Protein AF-A0A831YGG4-F1 (afdb_monomer)

Mean predicted aligned error: 11.67 Å

Nearest PDB structures (foldseek):
  7tav-assembly1_A  TM=7.784E-01  e=3.664E-08  Listeria monocytogenes
  7tav-assembly2_B  TM=7.201E-01  e=1.601E-08  Listeria monocytogenes
  7tav-assembly5_E  TM=7.461E-01  e=2.726E-08  Listeria monocytogenes
  3gzg-assembly3_C  TM=7.149E-01  e=7.908E-08  Xanthomonas citri
  8zj9-assembly1_A  TM=7.262E-01  e=1.128E-07  Acinetobacter baumannii

Structure (mmCIF, N/CA/C/O backbone):
data_AF-A0A831YGG4-F1
#
_entry.id   AF-A0A831YGG4-F1
#
loop_
_atom_site.group_PDB
_atom_site.id
_atom_site.type_symbol
_atom_site.label_atom_id
_atom_site.label_alt_id
_atom_site.label_comp_id
_atom_site.label_asym_id
_atom_site.label_entity_id
_atom_site.label_seq_id
_atom_site.pdbx_PDB_ins_code
_atom_site.Cartn_x
_atom_site.Cartn_y
_atom_site.Cartn_z
_atom_site.occupancy
_atom_site.B_iso_or_equiv
_atom_site.auth_seq_id
_atom_site.auth_comp_id
_atom_site.auth_asym_id
_atom_site.auth_atom_id
_atom_site.pdbx_PDB_model_num
ATOM 1 N N . MET A 1 1 ? 56.723 41.055 -10.353 1.00 40.22 1 MET A N 1
ATOM 2 C CA . MET A 1 1 ? 55.493 41.843 -10.109 1.00 40.22 1 MET A CA 1
ATOM 3 C C . MET A 1 1 ? 54.347 40.888 -9.799 1.00 40.22 1 MET A C 1
ATOM 5 O O . MET A 1 1 ? 53.889 40.189 -10.692 1.00 40.22 1 MET A O 1
ATOM 9 N N . ALA A 1 2 ? 53.943 40.796 -8.531 1.00 39.88 2 ALA A N 1
ATOM 10 C CA . ALA A 1 2 ? 52.843 39.945 -8.080 1.00 39.88 2 ALA A CA 1
ATOM 11 C C . ALA A 1 2 ? 51.514 40.716 -8.165 1.00 39.88 2 ALA A C 1
ATOM 13 O O . ALA A 1 2 ? 51.400 41.805 -7.608 1.00 39.88 2 ALA A O 1
ATOM 14 N N . ARG A 1 3 ? 50.507 40.168 -8.860 1.00 39.62 3 ARG A N 1
ATOM 15 C CA . ARG A 1 3 ? 49.130 40.691 -8.847 1.00 39.62 3 ARG A CA 1
ATOM 16 C C . ARG A 1 3 ? 48.321 39.976 -7.765 1.00 39.62 3 ARG A C 1
ATOM 18 O O . ARG A 1 3 ? 48.052 38.782 -7.876 1.00 39.62 3 ARG A O 1
ATOM 25 N N . ALA A 1 4 ? 47.917 40.725 -6.743 1.00 47.06 4 ALA A N 1
ATOM 26 C CA . ALA A 1 4 ? 46.955 40.297 -5.736 1.00 47.06 4 ALA A CA 1
ATOM 27 C C . ALA A 1 4 ? 45.553 40.140 -6.360 1.00 47.06 4 ALA A C 1
ATOM 29 O O . ALA A 1 4 ? 45.090 41.020 -7.084 1.00 47.06 4 ALA A O 1
ATOM 30 N N . ARG A 1 5 ? 44.871 39.019 -6.085 1.00 47.66 5 ARG A N 1
ATOM 31 C CA . ARG A 1 5 ? 43.456 38.800 -6.443 1.00 47.66 5 ARG A CA 1
ATOM 32 C C . ARG A 1 5 ? 42.551 39.097 -5.234 1.00 47.66 5 ARG A C 1
ATOM 34 O O . ARG A 1 5 ? 42.862 38.633 -4.136 1.00 47.66 5 ARG A O 1
ATOM 41 N N . PRO A 1 6 ? 41.417 39.801 -5.409 1.00 47.69 6 PRO A N 1
ATOM 42 C CA . PRO A 1 6 ? 40.552 40.209 -4.309 1.00 47.69 6 PRO A CA 1
ATOM 43 C C . PRO A 1 6 ? 39.628 39.052 -3.900 1.00 47.69 6 PRO A C 1
ATOM 45 O O . PRO A 1 6 ? 38.684 38.713 -4.606 1.00 47.69 6 PRO A O 1
ATOM 48 N N . ARG A 1 7 ? 39.886 38.430 -2.742 1.00 53.19 7 ARG A N 1
ATOM 49 C CA . ARG A 1 7 ? 39.014 37.393 -2.143 1.00 53.19 7 ARG A CA 1
ATOM 50 C C . ARG A 1 7 ? 38.007 37.939 -1.116 1.00 53.19 7 ARG A C 1
ATOM 52 O O . ARG A 1 7 ? 37.255 37.164 -0.535 1.00 53.19 7 ARG A O 1
ATOM 59 N N . GLY A 1 8 ? 37.976 39.255 -0.894 1.00 49.66 8 GLY A N 1
ATOM 60 C CA . GLY A 1 8 ? 37.142 39.878 0.140 1.00 49.66 8 GLY A CA 1
ATOM 61 C C . GLY A 1 8 ? 35.673 40.046 -0.255 1.00 49.66 8 GLY A C 1
ATOM 62 O O . GLY A 1 8 ? 34.793 39.641 0.494 1.00 49.66 8 GLY A O 1
ATOM 63 N N . LEU A 1 9 ? 35.389 40.595 -1.440 1.00 49.59 9 LEU A N 1
ATOM 64 C CA . LEU A 1 9 ? 34.047 41.100 -1.769 1.00 49.59 9 LEU A CA 1
ATOM 65 C C . LEU A 1 9 ? 32.982 39.997 -1.930 1.00 49.59 9 LEU A C 1
ATOM 67 O O . LEU A 1 9 ? 31.847 40.158 -1.493 1.00 49.59 9 LEU A O 1
ATOM 71 N N . VAL A 1 10 ? 33.354 38.845 -2.497 1.00 55.19 10 VAL A N 1
ATOM 72 C CA . VAL A 1 10 ? 32.415 37.742 -2.790 1.00 55.19 10 VAL A CA 1
ATOM 73 C C . VAL A 1 10 ? 31.900 37.067 -1.511 1.00 55.19 10 VAL A C 1
ATOM 75 O O . VAL A 1 10 ? 30.760 36.612 -1.463 1.00 55.19 10 VAL A O 1
ATOM 78 N N . ARG A 1 11 ? 32.703 37.051 -0.437 1.00 54.16 11 ARG A N 1
ATOM 79 C CA . ARG A 1 11 ? 32.292 36.473 0.853 1.00 54.16 11 ARG A CA 1
ATOM 80 C C . ARG A 1 11 ? 31.263 37.332 1.587 1.00 54.16 11 ARG A C 1
ATOM 82 O O . ARG A 1 11 ? 30.364 36.777 2.209 1.00 54.16 11 ARG A O 1
ATOM 89 N N . TRP A 1 12 ? 31.351 38.656 1.474 1.00 48.91 12 TRP A N 1
ATOM 90 C CA . TRP A 1 12 ? 30.400 39.565 2.121 1.00 48.91 12 TRP A CA 1
ATOM 91 C C . TRP A 1 12 ? 29.031 39.564 1.436 1.00 48.91 12 TRP A C 1
ATOM 93 O O . TRP A 1 12 ? 28.011 39.574 2.120 1.00 48.91 12 TRP A O 1
ATOM 103 N N . VAL A 1 13 ? 28.994 39.445 0.104 1.00 56.41 13 VAL A N 1
ATOM 104 C CA . VAL A 1 13 ? 27.731 39.337 -0.649 1.00 56.41 13 VAL A CA 1
ATOM 105 C C . VAL A 1 13 ? 27.013 38.015 -0.348 1.00 56.41 13 VAL A C 1
ATOM 107 O O . VAL A 1 13 ? 25.801 38.008 -0.143 1.00 56.41 13 VAL A O 1
ATOM 110 N N . ALA A 1 14 ? 27.752 36.905 -0.234 1.00 56.28 14 ALA A N 1
ATOM 111 C CA . ALA A 1 14 ? 27.172 35.612 0.130 1.00 56.28 14 ALA A CA 1
ATOM 112 C C . ALA A 1 14 ? 26.624 35.597 1.570 1.00 56.28 14 ALA A C 1
ATOM 114 O O . ALA A 1 14 ? 25.539 35.072 1.808 1.00 56.28 14 ALA A O 1
ATOM 115 N N . ALA A 1 15 ? 27.326 36.219 2.524 1.00 55.69 15 ALA A N 1
ATOM 116 C CA . ALA A 1 15 ? 26.861 36.315 3.908 1.00 55.69 15 ALA A CA 1
ATOM 117 C C . ALA A 1 15 ? 25.609 37.204 4.049 1.00 55.69 15 ALA A C 1
ATOM 119 O O . ALA A 1 15 ? 24.683 36.850 4.779 1.00 55.69 15 ALA A O 1
ATOM 120 N N . ALA A 1 16 ? 25.539 38.314 3.306 1.00 55.97 16 ALA A N 1
ATOM 121 C CA . ALA A 1 16 ? 24.370 39.193 3.295 1.00 55.97 16 ALA A CA 1
ATOM 122 C C . ALA A 1 16 ? 23.136 38.513 2.674 1.00 55.97 16 ALA A C 1
ATOM 124 O O . ALA A 1 16 ? 22.036 38.628 3.212 1.00 55.97 16 ALA A O 1
ATOM 125 N N . ALA A 1 17 ? 23.314 37.742 1.595 1.00 57.91 17 ALA A N 1
ATOM 126 C CA . ALA A 1 17 ? 22.224 36.993 0.969 1.00 57.91 17 ALA A CA 1
ATOM 127 C C . ALA A 1 17 ? 21.643 35.919 1.906 1.00 57.91 17 ALA A C 1
ATOM 129 O O . ALA A 1 17 ? 20.425 35.774 2.002 1.00 57.91 17 ALA A O 1
ATOM 130 N N . VAL A 1 18 ? 22.496 35.213 2.655 1.00 64.50 18 VAL A N 1
ATOM 131 C CA . VAL A 1 18 ? 22.050 34.203 3.629 1.00 64.50 18 VAL A CA 1
ATOM 132 C C . VAL A 1 18 ? 21.291 34.846 4.794 1.00 64.50 18 VAL A C 1
ATOM 134 O O . VAL A 1 18 ? 20.262 34.316 5.205 1.00 64.50 18 VAL A O 1
ATOM 137 N N . ALA A 1 19 ? 21.727 36.010 5.286 1.00 61.94 19 ALA A N 1
ATOM 138 C CA . ALA A 1 19 ? 21.051 36.710 6.381 1.00 61.94 19 ALA A CA 1
ATOM 139 C C . ALA A 1 19 ? 19.648 37.219 5.996 1.00 61.94 19 ALA A C 1
ATOM 141 O O . ALA A 1 19 ? 18.712 37.098 6.788 1.00 61.94 19 ALA A O 1
ATOM 142 N N . VAL A 1 20 ? 19.473 37.727 4.770 1.00 66.81 20 VAL A N 1
ATOM 143 C CA . VAL A 1 20 ? 18.164 38.195 4.273 1.00 66.81 20 VAL A CA 1
ATOM 144 C C . VAL A 1 20 ? 17.190 37.028 4.089 1.00 66.81 20 VAL A C 1
ATOM 146 O O . VAL A 1 20 ? 16.023 37.135 4.466 1.00 66.81 20 VAL A O 1
ATOM 149 N N . VAL A 1 21 ? 17.669 35.884 3.586 1.00 65.19 21 VAL A N 1
ATOM 150 C CA . VAL A 1 21 ? 16.846 34.671 3.453 1.00 65.19 21 VAL A CA 1
ATOM 151 C C . VAL A 1 21 ? 16.446 34.129 4.828 1.00 65.19 21 VAL A C 1
ATOM 153 O O . VAL A 1 21 ? 15.286 33.769 5.026 1.00 65.19 21 VAL A O 1
ATOM 156 N N . LEU A 1 22 ? 17.355 34.135 5.809 1.00 61.12 22 LEU A N 1
ATOM 157 C CA . LEU A 1 22 ? 17.050 33.672 7.165 1.00 61.12 22 LEU A CA 1
ATOM 158 C C . LEU A 1 22 ? 16.012 34.568 7.867 1.00 61.12 22 LEU A C 1
ATOM 160 O O . LEU A 1 22 ? 15.097 34.059 8.514 1.00 61.12 22 LEU A O 1
ATOM 164 N N . ALA A 1 23 ? 16.111 35.892 7.700 1.00 56.94 23 ALA A N 1
ATOM 165 C CA . ALA A 1 23 ? 15.160 36.848 8.268 1.00 56.94 23 ALA A CA 1
ATOM 166 C C . ALA A 1 23 ? 13.759 36.731 7.635 1.00 56.94 23 ALA A C 1
ATOM 168 O O . ALA A 1 23 ? 12.755 36.781 8.348 1.00 56.94 23 ALA A O 1
ATOM 169 N N . ALA A 1 24 ? 13.681 36.499 6.320 1.00 55.44 24 ALA A N 1
ATOM 170 C CA . ALA A 1 24 ? 12.413 36.282 5.622 1.00 55.44 24 ALA A CA 1
ATOM 171 C C . ALA A 1 24 ? 11.722 34.974 6.054 1.00 55.44 24 ALA A C 1
ATOM 173 O O . ALA A 1 24 ? 10.501 34.940 6.211 1.00 55.44 24 ALA A O 1
ATOM 174 N N . VAL A 1 25 ? 12.494 33.911 6.306 1.00 58.47 25 VAL A N 1
ATOM 175 C CA . VAL A 1 25 ? 11.965 32.631 6.806 1.00 58.47 25 VAL A CA 1
ATOM 176 C C . VAL A 1 25 ? 11.458 32.763 8.246 1.00 58.47 25 VAL A C 1
ATOM 178 O O . VAL A 1 25 ? 10.386 32.251 8.562 1.00 58.47 25 VAL A O 1
ATOM 181 N N . LEU A 1 26 ? 12.162 33.502 9.108 1.00 53.88 26 LEU A N 1
ATOM 182 C CA . LEU A 1 26 ? 11.736 33.722 10.495 1.00 53.88 26 LEU A CA 1
ATOM 183 C C . LEU A 1 26 ? 10.467 34.588 10.599 1.00 53.88 26 LEU A C 1
ATOM 185 O O . LEU A 1 26 ? 9.584 34.270 11.395 1.00 53.88 26 LEU A O 1
ATOM 189 N N . ALA A 1 27 ? 10.312 35.614 9.757 1.00 52.84 27 ALA A N 1
ATOM 190 C CA . ALA A 1 27 ? 9.092 36.429 9.719 1.00 52.84 27 ALA A CA 1
ATOM 191 C C . ALA A 1 27 ? 7.850 35.630 9.264 1.00 52.84 27 ALA A C 1
ATOM 193 O O . ALA A 1 27 ? 6.744 35.877 9.740 1.00 52.84 27 ALA A O 1
ATOM 194 N N . LEU A 1 28 ? 8.033 34.625 8.400 1.00 52.56 28 LEU A N 1
ATOM 195 C CA . LEU A 1 28 ? 6.971 33.720 7.939 1.00 52.56 28 LEU A CA 1
ATOM 196 C C . LEU A 1 28 ? 6.532 32.694 8.996 1.00 52.56 28 LEU A C 1
ATOM 198 O O . LEU A 1 28 ? 5.395 32.230 8.950 1.00 52.56 28 LEU A O 1
ATOM 202 N N . ILE A 1 29 ? 7.417 32.340 9.932 1.00 52.06 29 ILE A N 1
ATOM 203 C CA . ILE A 1 29 ? 7.138 31.351 10.986 1.00 52.06 29 ILE A CA 1
ATOM 204 C C . ILE A 1 29 ? 6.472 32.005 12.204 1.00 52.06 29 ILE A C 1
ATOM 206 O O . ILE A 1 29 ? 5.601 31.395 12.818 1.00 52.06 29 ILE A O 1
ATOM 210 N N . PHE A 1 30 ? 6.839 33.246 12.539 1.00 52.03 30 PHE A N 1
ATOM 211 C CA . PHE A 1 30 ? 6.412 33.889 13.790 1.00 52.03 30 PHE A CA 1
ATOM 212 C C . PHE A 1 30 ? 5.473 35.098 13.613 1.00 52.03 30 PHE A C 1
ATOM 214 O O . PHE A 1 30 ? 5.028 35.667 14.606 1.00 52.03 30 PHE A O 1
ATOM 221 N N . GLY A 1 31 ? 5.161 35.509 12.377 1.00 37.41 31 GLY A N 1
ATOM 222 C CA . GLY A 1 31 ? 4.548 36.814 12.097 1.00 37.41 31 GLY A CA 1
ATOM 223 C C . GLY A 1 31 ? 3.019 36.917 12.065 1.00 37.41 31 GLY A C 1
ATOM 224 O O . GLY A 1 31 ? 2.530 38.036 11.944 1.00 37.41 31 GLY A O 1
ATOM 225 N N . ASN A 1 32 ? 2.242 35.832 12.174 1.00 41.28 32 ASN A N 1
ATOM 226 C CA . ASN A 1 32 ? 0.779 35.929 12.040 1.00 41.28 32 ASN A CA 1
ATOM 227 C C . ASN A 1 32 ? 0.029 35.554 13.330 1.00 41.28 32 ASN A C 1
ATOM 229 O O . ASN A 1 32 ? 0.024 34.380 13.708 1.00 41.28 32 ASN A O 1
ATOM 233 N N . PRO A 1 33 ? -0.659 36.508 13.991 1.00 42.81 33 PRO A N 1
ATOM 234 C CA . PRO A 1 33 ? -1.589 36.193 15.067 1.00 42.81 33 PRO A CA 1
ATOM 235 C C . PRO A 1 33 ? -2.874 35.545 14.510 1.00 42.81 33 PRO A C 1
ATOM 237 O O . PRO A 1 33 ? -3.296 35.864 13.395 1.00 42.81 33 PRO A O 1
ATOM 240 N N . PRO A 1 34 ? -3.534 34.650 15.267 1.00 41.31 34 PRO A N 1
ATOM 241 C CA . PRO A 1 34 ? -4.766 34.013 14.819 1.00 41.31 34 PRO A CA 1
ATOM 242 C C . PRO A 1 34 ? -5.938 35.007 14.805 1.00 41.31 34 PRO A C 1
ATOM 244 O O . PRO A 1 34 ? -6.289 35.609 15.823 1.00 41.31 34 PRO A O 1
ATOM 247 N N . LEU A 1 35 ? -6.576 35.135 13.640 1.00 35.34 35 LEU A N 1
ATOM 248 C CA . LEU A 1 35 ? -7.871 35.789 13.465 1.00 35.34 35 LEU A CA 1
ATOM 249 C C . LEU A 1 35 ? -8.947 35.020 14.251 1.00 35.34 35 LEU A C 1
ATOM 251 O O . LEU A 1 35 ? -9.253 33.865 13.956 1.00 35.34 35 LEU A O 1
ATOM 255 N N . ARG A 1 36 ? -9.517 35.684 15.264 1.00 34.59 36 ARG A N 1
ATOM 256 C CA . ARG A 1 36 ? -10.728 35.269 15.987 1.00 34.59 36 ARG A CA 1
ATOM 257 C C . ARG A 1 36 ? -11.916 35.228 15.022 1.00 34.59 36 ARG A C 1
ATOM 259 O O . ARG A 1 36 ? -12.257 36.256 14.443 1.00 34.59 36 ARG A O 1
ATOM 266 N N . ALA A 1 37 ? -12.587 34.083 14.926 1.00 34.72 37 ALA A N 1
ATOM 267 C CA . ALA A 1 37 ? -13.937 33.987 14.378 1.00 34.72 37 ALA A CA 1
ATOM 268 C C . ALA A 1 37 ? -14.950 33.855 15.525 1.00 34.72 37 ALA A C 1
ATOM 270 O O . ALA A 1 37 ? -14.696 33.191 16.530 1.00 34.72 37 ALA A O 1
ATOM 271 N N . ALA A 1 38 ? -16.052 34.581 15.371 1.00 31.23 38 ALA A N 1
ATOM 272 C CA . ALA A 1 38 ? -16.980 34.990 16.408 1.00 31.23 38 ALA A CA 1
ATOM 273 C C . ALA A 1 38 ? -17.920 33.881 16.906 1.00 31.23 38 ALA A C 1
ATOM 275 O O . ALA A 1 38 ? -18.452 33.077 16.145 1.00 31.23 38 ALA A O 1
ATOM 276 N N . THR A 1 39 ? -18.162 33.926 18.212 1.00 28.47 39 THR A N 1
ATOM 277 C CA . THR A 1 39 ? -19.230 33.251 18.945 1.00 28.47 39 THR A CA 1
ATOM 278 C C . THR A 1 39 ? -20.592 33.781 18.494 1.00 28.47 39 THR A C 1
ATOM 280 O O . THR A 1 39 ? -20.790 34.993 18.443 1.00 28.47 39 THR A O 1
ATOM 283 N N . SER A 1 40 ? -21.558 32.895 18.249 1.00 32.53 40 SER A N 1
ATOM 284 C CA . SER A 1 40 ? -22.978 33.253 18.304 1.00 32.53 40 SER A CA 1
ATOM 285 C C . SER A 1 40 ? -23.675 32.361 19.327 1.00 32.53 40 SER A C 1
ATOM 287 O O . SER A 1 40 ? -23.757 31.143 19.204 1.00 32.53 40 SER A O 1
ATOM 289 N N . THR A 1 41 ? -24.090 33.016 20.402 1.00 28.64 41 THR A N 1
ATOM 290 C CA . THR A 1 41 ? -24.892 32.521 21.514 1.00 28.64 41 THR A CA 1
ATOM 291 C C . THR A 1 41 ? -26.355 32.478 21.084 1.00 28.64 41 THR A C 1
ATOM 293 O O . THR A 1 41 ? -26.845 33.461 20.538 1.00 28.64 41 THR A O 1
ATOM 296 N N . THR A 1 42 ? -27.080 31.397 21.370 1.00 29.42 42 THR A N 1
ATOM 297 C CA . THR A 1 42 ? -28.548 31.431 21.510 1.00 29.42 42 THR A CA 1
ATOM 298 C C . THR A 1 42 ? -29.036 30.248 22.355 1.00 29.42 42 THR A C 1
ATOM 300 O O . THR A 1 42 ? -28.940 29.092 21.959 1.00 29.42 42 THR A O 1
ATOM 303 N N . THR A 1 43 ? -29.590 30.564 23.522 1.00 30.16 43 THR A N 1
ATOM 304 C CA . THR A 1 43 ? -30.504 29.747 24.347 1.00 30.16 43 THR A CA 1
ATOM 305 C C . THR A 1 43 ? -31.359 30.734 25.160 1.00 30.16 43 THR A C 1
ATOM 307 O O . THR A 1 43 ? -30.890 31.859 25.356 1.00 30.16 43 THR A O 1
ATOM 310 N N . PRO A 1 44 ? -32.507 30.365 25.772 1.00 44.16 44 PRO A N 1
ATOM 311 C CA . PRO A 1 44 ? -33.476 29.274 25.553 1.00 44.16 44 PRO A CA 1
ATOM 312 C C . PRO A 1 44 ? -34.937 29.828 25.475 1.00 44.16 44 PRO A C 1
ATOM 314 O O . PRO A 1 44 ? -35.122 31.038 25.345 1.00 44.16 44 PRO A O 1
ATOM 317 N N . PRO A 1 45 ? -35.991 28.988 25.605 1.00 30.83 45 PRO A N 1
ATOM 318 C CA . PRO A 1 45 ? -36.646 28.948 26.926 1.00 30.83 45 PRO A CA 1
ATOM 319 C C . PRO A 1 45 ? -37.090 27.557 27.436 1.00 30.83 45 PRO A C 1
ATOM 321 O O . PRO A 1 45 ? -37.314 26.620 26.674 1.00 30.83 45 PRO A O 1
ATOM 324 N N . ALA A 1 46 ? -37.215 27.482 28.770 1.00 30.92 46 ALA A N 1
ATOM 325 C CA . ALA A 1 46 ? -37.820 26.425 29.598 1.00 30.92 46 ALA A CA 1
ATOM 326 C C . ALA A 1 46 ? -39.320 26.217 29.274 1.00 30.92 46 ALA A C 1
ATOM 328 O O . ALA A 1 46 ? -39.949 27.102 28.701 1.00 30.92 46 ALA A O 1
ATOM 329 N N . THR A 1 47 ? -40.007 25.113 29.600 1.00 28.95 47 THR A N 1
ATOM 330 C CA . THR A 1 47 ? -40.465 24.604 30.925 1.00 28.95 47 THR A CA 1
ATOM 331 C C . THR A 1 47 ? -41.309 23.339 30.585 1.00 28.95 47 THR A C 1
ATOM 333 O O . THR A 1 47 ? -41.904 23.309 29.514 1.00 28.95 47 THR A O 1
ATOM 336 N N . SER A 1 48 ? -41.357 22.212 31.306 1.00 30.66 48 SER A N 1
ATOM 337 C CA . SER A 1 48 ? -42.096 21.976 32.556 1.00 30.66 48 SER A CA 1
ATOM 338 C C . SER A 1 48 ? -42.015 20.497 32.958 1.00 30.66 48 SER A C 1
ATOM 340 O O . SER A 1 48 ? -41.832 19.608 32.129 1.00 30.66 48 SER A O 1
ATOM 342 N N . ALA A 1 49 ? -42.171 20.277 34.259 1.00 29.67 49 ALA A N 1
ATOM 343 C CA . ALA A 1 49 ? -42.045 19.031 34.995 1.00 29.67 49 ALA A CA 1
ATOM 344 C C . ALA A 1 49 ? -43.155 17.989 34.753 1.00 29.67 49 ALA A C 1
ATOM 346 O O . ALA A 1 49 ? -44.280 18.321 34.385 1.00 29.67 49 ALA A O 1
ATOM 347 N N . SER A 1 50 ? -42.869 16.743 35.141 1.00 32.25 50 SER A N 1
ATOM 348 C CA . SER A 1 50 ? -43.806 15.928 35.927 1.00 32.25 50 SER A CA 1
ATOM 349 C C . SER A 1 50 ? -43.057 14.930 36.813 1.00 32.25 50 SER A C 1
ATOM 351 O O . SER A 1 50 ? -42.183 14.193 36.367 1.00 32.25 50 SER A O 1
ATOM 353 N N . GLN A 1 51 ? -43.408 14.977 38.096 1.00 30.73 51 GLN A N 1
ATOM 354 C CA . GLN A 1 51 ? -43.043 14.050 39.162 1.00 30.73 51 GLN A CA 1
ATOM 355 C C . GLN A 1 51 ? -43.852 12.754 39.033 1.00 30.73 51 GLN A C 1
ATOM 357 O O . GLN A 1 51 ? -45.042 12.826 38.738 1.00 30.73 51 GLN A O 1
ATOM 362 N N . THR A 1 52 ? -43.286 11.601 39.409 1.00 32.50 52 THR A N 1
ATOM 363 C CA . THR A 1 52 ? -44.015 10.619 40.236 1.00 32.50 52 THR A CA 1
ATOM 364 C C . THR A 1 52 ? -43.053 9.777 41.091 1.00 32.50 52 THR A C 1
ATOM 366 O O . THR A 1 52 ? -42.171 9.085 40.599 1.00 32.50 52 THR A O 1
ATOM 369 N N . THR A 1 53 ? -43.251 9.940 42.393 1.00 30.64 53 THR A N 1
ATOM 370 C CA . THR A 1 53 ? -43.086 9.106 43.595 1.00 30.64 53 THR A CA 1
ATOM 371 C C . THR A 1 53 ? -42.503 7.676 43.518 1.00 30.64 53 THR A C 1
ATOM 373 O O . THR A 1 53 ? -43.086 6.763 42.946 1.00 30.64 53 THR A O 1
ATOM 376 N N . THR A 1 54 ? -41.380 7.517 44.231 1.00 30.91 54 THR A N 1
ATOM 377 C CA . THR A 1 54 ? -40.982 6.513 45.250 1.00 30.91 54 THR A CA 1
ATOM 378 C C . THR A 1 54 ? -41.627 5.117 45.296 1.00 30.91 54 THR A C 1
ATOM 380 O O . THR A 1 54 ? -42.818 4.989 45.549 1.00 30.91 54 THR A O 1
ATOM 383 N N . THR A 1 55 ? -40.792 4.068 45.353 1.00 31.56 55 THR A N 1
ATOM 384 C CA . THR A 1 55 ? -40.818 3.074 46.453 1.00 31.56 55 THR A CA 1
ATOM 385 C C . THR A 1 55 ? -39.417 2.482 46.645 1.00 31.56 55 THR A C 1
ATOM 387 O O . THR A 1 55 ? -38.790 2.011 45.701 1.00 31.56 55 THR A O 1
ATOM 390 N N . ALA A 1 56 ? -38.920 2.554 47.878 1.00 31.77 56 ALA A N 1
ATOM 391 C CA . ALA A 1 56 ? -37.660 1.976 48.317 1.00 31.77 56 ALA A CA 1
ATOM 392 C C . ALA A 1 56 ? -37.831 0.487 48.654 1.00 31.77 56 ALA A C 1
ATOM 394 O O . ALA A 1 56 ? -38.812 0.098 49.289 1.00 31.77 56 ALA A O 1
ATOM 395 N N . THR A 1 57 ? -36.849 -0.342 48.303 1.00 34.62 57 THR A N 1
ATOM 396 C CA . THR A 1 57 ? -36.650 -1.651 48.938 1.00 34.62 57 THR A CA 1
ATOM 397 C C . THR A 1 57 ? -35.150 -1.919 49.058 1.00 34.62 57 THR A C 1
ATOM 399 O O . THR A 1 57 ? -34.393 -1.803 48.097 1.00 34.62 57 THR A O 1
ATOM 402 N N . THR A 1 58 ? -34.739 -2.183 50.293 1.00 33.12 58 THR A N 1
ATOM 403 C CA . THR A 1 58 ? -33.382 -2.401 50.813 1.00 33.12 58 THR A CA 1
ATOM 404 C C . THR A 1 58 ? -32.701 -3.630 50.179 1.00 33.12 58 THR A C 1
ATOM 406 O O . THR A 1 58 ? -33.397 -4.583 49.824 1.00 33.12 58 THR A O 1
ATOM 409 N N . PRO A 1 59 ? -31.359 -3.642 50.024 1.00 39.34 59 PRO A N 1
ATOM 410 C CA . PRO A 1 59 ? -30.662 -4.581 49.152 1.00 39.34 59 PRO A CA 1
ATOM 411 C C . PRO A 1 59 ? -30.418 -5.934 49.825 1.00 39.34 59 PRO A C 1
ATOM 413 O O . PRO A 1 59 ? -29.874 -6.010 50.926 1.00 39.34 59 PRO A O 1
ATOM 416 N N . THR A 1 60 ? -30.746 -7.018 49.124 1.00 34.41 60 THR A N 1
ATOM 417 C CA . THR A 1 60 ? -30.209 -8.346 49.430 1.00 34.41 60 THR A CA 1
ATOM 418 C C . THR A 1 60 ? -28.913 -8.520 48.652 1.00 34.41 60 THR A C 1
ATOM 420 O O . THR A 1 60 ? -28.899 -8.677 47.433 1.00 34.41 60 THR A O 1
ATOM 423 N N . SER A 1 61 ? -27.805 -8.450 49.379 1.00 38.09 61 SER A N 1
ATOM 424 C CA . SER A 1 61 ? -26.467 -8.810 48.936 1.00 38.09 61 SER A CA 1
ATOM 425 C C . SER A 1 61 ? -26.425 -10.298 48.593 1.00 38.09 61 SER A C 1
ATOM 427 O O . SER A 1 61 ? -26.195 -11.157 49.439 1.00 38.09 61 SER A O 1
ATOM 429 N N . THR A 1 62 ? -26.632 -10.608 47.319 1.00 35.72 62 THR A N 1
ATOM 430 C CA . THR A 1 62 ? -26.127 -11.840 46.721 1.00 35.72 62 THR A CA 1
ATOM 431 C C . THR A 1 62 ? -25.041 -11.427 45.750 1.00 35.72 62 THR A C 1
ATOM 433 O O . THR A 1 62 ? -25.305 -10.861 44.692 1.00 35.72 62 THR A O 1
ATOM 436 N N . THR A 1 63 ? -23.796 -11.669 46.145 1.00 38.28 63 THR A N 1
ATOM 437 C CA . THR A 1 63 ? -22.612 -11.548 45.300 1.00 38.28 63 THR A CA 1
ATOM 438 C C . THR A 1 63 ? -22.702 -12.628 44.222 1.00 38.28 63 THR A C 1
ATOM 440 O O . THR A 1 63 ? -22.040 -13.659 44.290 1.00 38.28 63 THR A O 1
ATOM 443 N N . SER A 1 64 ? -23.580 -12.434 43.235 1.00 36.94 64 SER A N 1
ATOM 444 C CA . SER A 1 64 ? -23.492 -13.180 41.991 1.00 36.94 64 SER A CA 1
ATOM 445 C C . SER A 1 64 ? -22.261 -12.631 41.298 1.00 36.94 64 SER A C 1
ATOM 447 O O . SER A 1 64 ? -22.211 -11.441 40.974 1.00 36.94 64 SER A O 1
ATOM 449 N N . VAL A 1 65 ? -21.251 -13.479 41.135 1.00 37.75 65 VAL A N 1
ATOM 450 C CA . VAL A 1 65 ? -20.154 -13.246 40.205 1.00 37.75 65 VAL A CA 1
ATOM 451 C C . VAL A 1 65 ? -20.817 -12.870 38.889 1.00 37.75 65 VAL A C 1
ATOM 453 O O . VAL A 1 65 ? -21.402 -13.722 38.222 1.00 37.75 65 VAL A O 1
ATOM 456 N N . ALA A 1 66 ? -20.812 -11.575 38.575 1.00 33.53 66 ALA A N 1
ATOM 457 C CA . ALA A 1 66 ? -21.201 -11.094 37.273 1.00 33.53 66 ALA A CA 1
ATOM 458 C C . ALA A 1 66 ? -20.215 -11.756 36.320 1.00 33.53 66 ALA A C 1
ATOM 460 O O . ALA A 1 66 ? -19.068 -11.326 36.187 1.00 33.53 66 ALA A O 1
ATOM 461 N N . ALA A 1 67 ? -20.655 -12.855 35.702 1.00 37.44 67 ALA A N 1
ATOM 462 C CA . ALA A 1 67 ? -20.130 -13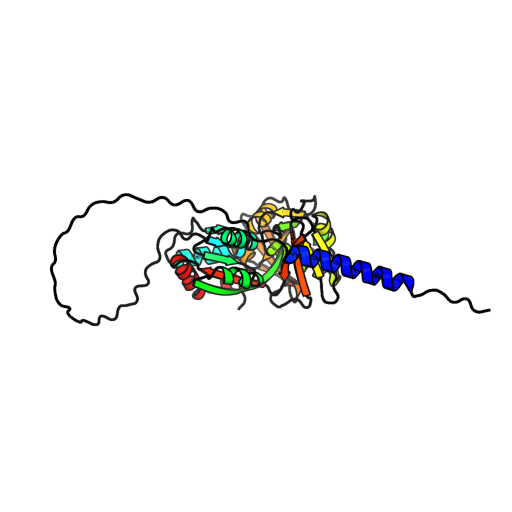.260 34.423 1.00 37.44 67 ALA A CA 1
ATOM 463 C C . ALA A 1 67 ? -20.085 -11.966 33.626 1.00 37.44 67 ALA A C 1
ATOM 465 O O . ALA A 1 67 ? -21.112 -11.300 33.482 1.00 37.44 67 ALA A O 1
ATOM 466 N N . THR A 1 68 ? -18.882 -11.546 33.248 1.00 35.97 68 THR A N 1
ATOM 467 C CA . THR A 1 68 ? -18.670 -10.398 32.386 1.00 35.97 68 THR A CA 1
ATOM 468 C C . THR A 1 68 ? -19.430 -10.748 31.120 1.00 35.97 68 THR A C 1
ATOM 470 O O . THR A 1 68 ? -18.930 -11.480 30.268 1.00 35.97 68 THR A O 1
ATOM 473 N N . SER A 1 69 ? -20.705 -10.360 31.059 1.00 37.84 6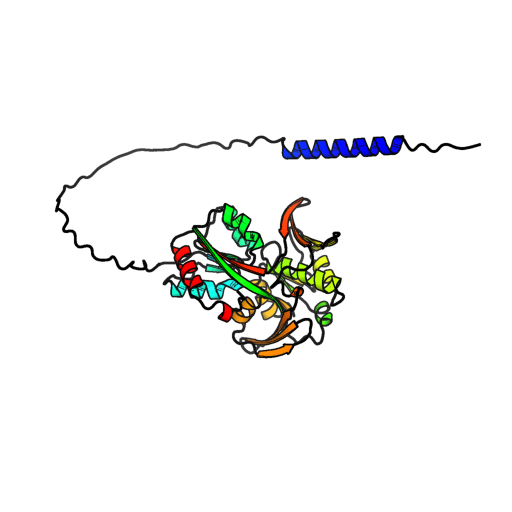9 SER A N 1
ATOM 474 C CA . SER A 1 69 ? -21.521 -10.517 29.880 1.00 37.84 69 SER A CA 1
ATOM 475 C C . SER A 1 69 ? -20.773 -9.681 28.874 1.00 37.84 69 SER A C 1
ATOM 477 O O . SER A 1 69 ? -20.730 -8.456 29.008 1.00 37.84 69 SER A O 1
ATOM 479 N N . SER A 1 70 ? -20.078 -10.340 27.950 1.00 47.62 70 SER A N 1
ATOM 480 C CA . SER A 1 70 ? -19.571 -9.691 26.762 1.00 47.62 70 SER A CA 1
ATOM 481 C C . SER A 1 70 ? -20.787 -9.002 26.173 1.00 47.62 70 SER A C 1
ATOM 483 O O . SER A 1 70 ? -21.672 -9.664 25.630 1.00 47.62 70 SER A O 1
ATOM 485 N N . ALA A 1 71 ? -20.906 -7.693 26.406 1.00 52.34 71 ALA A N 1
ATOM 486 C CA . ALA A 1 71 ? -21.956 -6.903 25.805 1.00 52.34 71 ALA A CA 1
ATOM 487 C C . ALA A 1 71 ? -21.796 -7.176 24.317 1.00 52.34 71 ALA A C 1
ATOM 489 O O . ALA A 1 71 ? -20.750 -6.881 23.738 1.00 52.34 71 ALA A O 1
ATOM 490 N N . LYS A 1 72 ? -22.744 -7.923 23.748 1.00 65.19 72 LYS A N 1
ATOM 491 C CA . LYS A 1 72 ? -22.625 -8.410 22.384 1.00 65.19 72 LYS A CA 1
ATOM 492 C C . LYS A 1 72 ? -22.745 -7.164 21.529 1.00 65.19 72 LYS A C 1
ATOM 494 O O . LYS A 1 72 ? -23.828 -6.588 21.418 1.00 65.19 72 LYS A O 1
ATOM 499 N N . CYS A 1 73 ? -21.606 -6.680 21.055 1.00 86.00 73 CYS A N 1
ATOM 500 C CA . CYS A 1 73 ? -21.536 -5.432 20.321 1.00 86.00 73 CYS A CA 1
ATOM 501 C C . CYS A 1 73 ? -22.462 -5.570 19.118 1.00 86.00 73 CYS A C 1
ATOM 503 O O . CYS A 1 73 ? -22.433 -6.585 18.423 1.00 86.00 73 CYS A O 1
ATOM 505 N N . SER A 1 74 ? -23.350 -4.600 18.932 1.00 87.62 74 SER A N 1
ATOM 506 C CA . SER A 1 74 ? -24.426 -4.694 17.949 1.00 87.62 74 SER A CA 1
ATOM 507 C C . SER A 1 74 ? -24.538 -3.420 17.118 1.00 87.62 74 SER A C 1
ATOM 509 O O . SER A 1 74 ? -24.042 -2.350 17.486 1.00 87.62 74 SER A O 1
ATOM 511 N N . GLY A 1 75 ? -25.173 -3.563 15.956 1.00 91.56 75 GLY A N 1
ATOM 512 C CA . GLY A 1 75 ? -25.319 -2.508 14.959 1.00 91.56 75 GLY A CA 1
ATOM 513 C C . GLY A 1 75 ? -24.175 -2.454 13.948 1.00 91.56 75 GLY A C 1
ATOM 514 O O . GLY A 1 75 ? -23.291 -3.313 13.914 1.00 91.56 75 GLY A O 1
ATOM 515 N N . ASP A 1 76 ? -24.222 -1.432 13.096 1.00 93.69 76 ASP A N 1
ATOM 516 C CA . ASP A 1 76 ? -23.204 -1.185 12.079 1.00 93.69 76 ASP A CA 1
ATOM 517 C C . ASP A 1 76 ? -21.944 -0.579 12.695 1.00 93.69 76 ASP A C 1
ATOM 519 O O . ASP A 1 76 ? -22.030 0.338 13.523 1.00 93.69 76 ASP A O 1
ATOM 523 N N . VAL A 1 77 ? -20.784 -1.089 12.271 1.00 96.69 77 VAL A N 1
ATOM 524 C CA . VAL A 1 77 ? -19.477 -0.497 12.566 1.00 96.69 77 VAL A CA 1
ATOM 525 C C . VAL A 1 77 ? -19.010 0.349 11.380 1.00 96.69 77 VAL A C 1
ATOM 527 O O . VAL A 1 77 ? -18.852 -0.146 10.260 1.00 96.69 77 VAL A O 1
ATOM 530 N N . LEU A 1 78 ? -18.791 1.639 11.624 1.00 98.12 78 LEU A N 1
ATOM 531 C CA . LEU A 1 78 ? -18.209 2.562 10.658 1.00 98.12 78 LEU A CA 1
ATOM 532 C C . LEU A 1 78 ? -16.693 2.372 10.633 1.00 98.12 78 LEU A C 1
ATOM 534 O O . LEU A 1 78 ? -16.026 2.503 11.658 1.00 98.12 78 LEU A O 1
ATOM 538 N N . GLY A 1 79 ? -16.134 2.083 9.459 1.00 98.31 79 GLY A N 1
ATOM 539 C CA . GLY A 1 79 ? -14.707 1.799 9.328 1.00 98.31 79 GLY A CA 1
ATOM 540 C C . GLY A 1 79 ? -14.045 2.531 8.172 1.00 98.31 79 GLY A C 1
ATOM 541 O O . GLY A 1 79 ? -14.555 2.489 7.055 1.00 98.31 79 GLY A O 1
ATOM 542 N N . TYR A 1 80 ? -12.876 3.124 8.415 1.00 98.62 80 TYR A N 1
ATOM 543 C CA . TYR A 1 80 ? -11.949 3.564 7.366 1.00 98.62 80 TYR A CA 1
ATOM 544 C C . TYR A 1 80 ? -10.764 2.610 7.325 1.00 98.62 80 TYR A C 1
ATOM 546 O O . TYR A 1 80 ? -9.831 2.723 8.120 1.00 98.62 80 TYR A O 1
ATOM 554 N N . ILE A 1 81 ? -10.827 1.629 6.429 1.00 98.62 81 ILE A N 1
ATOM 555 C CA . ILE A 1 81 ? -9.919 0.486 6.442 1.00 98.62 81 ILE A CA 1
ATOM 556 C C . ILE A 1 81 ? -9.146 0.413 5.124 1.00 98.62 81 ILE A C 1
ATOM 558 O O . ILE A 1 81 ? -9.738 0.402 4.044 1.00 98.62 81 ILE A O 1
ATOM 562 N N . ALA A 1 82 ? -7.817 0.320 5.217 1.00 98.50 82 ALA A N 1
ATOM 563 C CA . ALA A 1 82 ? -6.950 0.052 4.074 1.00 98.50 82 ALA A CA 1
ATOM 564 C C . ALA A 1 82 ? -7.397 -1.216 3.318 1.00 98.50 82 ALA A C 1
ATOM 566 O O . ALA A 1 82 ? -7.680 -2.218 3.977 1.00 98.50 82 ALA A O 1
ATOM 567 N N . PRO A 1 83 ? -7.394 -1.238 1.966 1.00 98.25 83 PRO A N 1
ATOM 568 C CA . PRO A 1 83 ? -7.885 -2.375 1.177 1.00 98.25 83 PRO A CA 1
ATOM 569 C C . PRO A 1 83 ? -7.338 -3.741 1.619 1.00 98.25 83 PRO A C 1
ATOM 571 O O . PRO A 1 83 ? -8.075 -4.715 1.740 1.00 98.25 83 PRO A O 1
ATOM 574 N N . THR A 1 84 ? -6.049 -3.796 1.956 1.00 98.06 84 THR A N 1
ATOM 575 C CA . THR A 1 84 ? -5.340 -4.974 2.488 1.00 98.06 84 THR A CA 1
ATOM 576 C C . THR A 1 84 ? -5.962 -5.558 3.754 1.00 98.06 84 THR A C 1
ATOM 578 O O . THR A 1 84 ? -5.869 -6.757 3.988 1.00 98.06 84 THR A O 1
ATOM 581 N N . LEU A 1 85 ? -6.577 -4.717 4.584 1.00 98.38 85 LEU A N 1
ATOM 582 C CA . LEU A 1 85 ? -7.121 -5.086 5.889 1.00 98.38 85 LEU A CA 1
ATOM 583 C C . LEU A 1 85 ? -8.633 -5.343 5.843 1.00 98.38 85 LEU A C 1
ATOM 585 O O . LEU A 1 85 ? -9.196 -5.858 6.804 1.00 98.38 85 LEU A O 1
ATOM 589 N N . ILE A 1 86 ? -9.307 -5.032 4.729 1.00 97.50 86 ILE A N 1
ATOM 590 C CA . ILE A 1 86 ? -10.772 -5.097 4.634 1.00 97.50 86 ILE A CA 1
ATOM 591 C C . ILE A 1 86 ? -11.315 -6.477 5.000 1.00 97.50 86 ILE A C 1
ATOM 593 O O . ILE A 1 86 ? -12.266 -6.563 5.778 1.00 97.50 86 ILE A O 1
ATOM 597 N N . LYS A 1 87 ? -10.718 -7.552 4.471 1.00 96.75 87 LYS A N 1
ATOM 598 C CA . LYS A 1 87 ? -11.173 -8.922 4.744 1.00 96.75 87 LYS A CA 1
ATOM 599 C C . LYS A 1 87 ? -11.070 -9.246 6.237 1.00 96.75 87 LYS A C 1
ATOM 601 O O . LYS A 1 87 ? -12.083 -9.547 6.860 1.00 96.75 87 LYS A O 1
ATOM 606 N N . ILE A 1 88 ? -9.883 -9.087 6.830 1.00 97.56 88 ILE A N 1
ATOM 607 C CA . ILE A 1 88 ? -9.658 -9.445 8.236 1.00 97.56 88 ILE A CA 1
ATOM 608 C C . ILE A 1 88 ? -10.487 -8.587 9.201 1.00 97.56 88 ILE A C 1
ATOM 610 O O . ILE A 1 88 ? -11.029 -9.108 10.176 1.00 97.56 88 ILE A O 1
ATOM 614 N N . THR A 1 89 ? -10.658 -7.293 8.912 1.00 98.19 89 THR A N 1
ATOM 615 C CA . THR A 1 89 ? -11.488 -6.405 9.733 1.00 98.19 89 THR A CA 1
ATOM 616 C C . THR A 1 89 ? -12.969 -6.769 9.633 1.00 98.19 89 THR A C 1
ATOM 618 O O . THR A 1 89 ? -13.650 -6.804 10.656 1.00 98.19 89 THR A O 1
ATOM 621 N N . ARG A 1 90 ? -13.480 -7.099 8.438 1.00 98.00 90 ARG A N 1
ATOM 622 C CA . ARG A 1 90 ? -14.870 -7.561 8.275 1.00 98.00 90 ARG A CA 1
ATOM 623 C C . ARG A 1 90 ? -15.108 -8.893 8.981 1.00 98.00 90 ARG A C 1
ATOM 625 O O . ARG A 1 90 ? -16.121 -9.037 9.661 1.00 98.00 90 ARG A O 1
ATOM 632 N N . ASP A 1 91 ? -14.170 -9.828 8.884 1.00 97.62 91 ASP A N 1
ATOM 633 C CA . ASP A 1 91 ? -14.261 -11.122 9.567 1.00 97.62 91 ASP A CA 1
ATOM 634 C C . ASP A 1 91 ? -14.179 -10.969 11.093 1.00 97.62 91 ASP A C 1
ATOM 636 O O . ASP A 1 91 ? -14.756 -11.767 11.833 1.00 97.62 91 ASP A O 1
ATOM 640 N N . ALA A 1 92 ? -13.463 -9.958 11.594 1.00 97.88 92 ALA A N 1
ATOM 641 C CA . ALA A 1 92 ? -13.407 -9.636 13.019 1.00 97.88 92 ALA A CA 1
ATOM 642 C C . ALA A 1 92 ? -14.694 -8.966 13.509 1.00 97.88 92 ALA A C 1
ATOM 644 O O . ALA A 1 92 ? -15.236 -9.367 14.534 1.00 97.88 92 ALA A O 1
ATOM 645 N N . ALA A 1 93 ? -15.231 -8.013 12.748 1.00 97.62 93 ALA A N 1
ATOM 646 C CA . ALA A 1 93 ? -16.506 -7.377 13.055 1.00 97.62 93 ALA A CA 1
ATOM 647 C C . ALA A 1 93 ? -17.660 -8.392 13.082 1.00 97.62 93 ALA A C 1
ATOM 649 O O . ALA A 1 93 ? -18.426 -8.415 14.043 1.00 97.62 93 ALA A O 1
ATOM 650 N N . ARG A 1 94 ? -17.725 -9.309 12.106 1.00 96.88 94 ARG A N 1
ATOM 651 C CA . ARG A 1 94 ? -18.712 -10.405 12.104 1.00 96.88 94 ARG A CA 1
ATOM 652 C C . ARG A 1 94 ? -18.567 -11.312 13.324 1.00 96.88 94 ARG A C 1
ATOM 654 O O . ARG A 1 94 ? -19.564 -11.642 13.957 1.00 96.88 94 ARG A O 1
ATOM 661 N N . GLN A 1 95 ? -17.335 -11.677 13.687 1.00 95.94 95 GLN A N 1
ATOM 662 C CA . GLN A 1 95 ? -17.060 -12.473 14.888 1.00 95.94 95 GLN A CA 1
ATOM 663 C C . GLN A 1 95 ? -17.483 -11.750 16.179 1.00 95.94 95 GLN A C 1
ATOM 665 O O . GLN A 1 95 ? -17.911 -12.401 17.128 1.00 95.94 95 GLN A O 1
ATOM 670 N N . ALA A 1 96 ? -17.400 -10.419 16.205 1.00 95.25 96 ALA A N 1
ATOM 671 C CA . ALA A 1 96 ? -17.867 -9.587 17.312 1.00 95.25 96 ALA A CA 1
ATOM 672 C C . ALA A 1 96 ? -19.397 -9.372 17.335 1.00 95.25 96 ALA A C 1
ATOM 674 O O . ALA A 1 96 ? -19.900 -8.778 18.284 1.00 95.25 96 ALA A O 1
ATOM 675 N N . GLY A 1 97 ? -20.140 -9.858 16.331 1.00 95.19 97 GLY A N 1
ATOM 676 C CA . GLY A 1 97 ? -21.592 -9.670 16.218 1.00 95.19 97 GLY A CA 1
ATOM 677 C C . GLY A 1 97 ? -22.024 -8.359 15.548 1.00 95.19 97 GLY A C 1
ATOM 678 O O . GLY A 1 97 ? -23.201 -8.013 15.603 1.00 95.19 97 GLY A O 1
ATOM 679 N N . LEU A 1 98 ? -21.094 -7.647 14.906 1.00 96.62 98 LEU A N 1
ATOM 680 C CA . LEU A 1 98 ? -21.329 -6.355 14.263 1.00 96.62 98 LEU A CA 1
ATOM 681 C C . LEU A 1 98 ? -21.609 -6.497 12.762 1.00 96.62 98 LEU A C 1
ATOM 683 O O . LEU A 1 98 ? -21.048 -7.352 12.067 1.00 96.62 98 LEU A O 1
ATOM 687 N N . SER A 1 99 ? -22.427 -5.586 12.245 1.00 95.50 99 SER A N 1
ATOM 688 C CA . SER A 1 99 ? -22.689 -5.449 10.815 1.00 95.50 99 SER A CA 1
ATOM 689 C C . SER A 1 99 ? -21.576 -4.658 10.126 1.00 95.50 99 SER A C 1
ATOM 691 O O . SER A 1 99 ? -21.040 -3.693 10.663 1.00 95.50 99 SER A O 1
ATOM 693 N N . THR A 1 100 ? -21.215 -5.070 8.908 1.00 96.06 100 THR A N 1
ATOM 694 C CA . THR A 1 100 ? -20.010 -4.583 8.200 1.00 96.06 100 THR A CA 1
ATOM 695 C C . THR A 1 100 ? -20.295 -3.608 7.056 1.00 96.06 100 THR A C 1
ATOM 697 O O . THR A 1 100 ? -19.367 -3.219 6.346 1.00 96.06 100 THR A O 1
ATOM 700 N N . GLY A 1 101 ? -21.561 -3.218 6.862 1.00 92.81 101 GLY A N 1
ATOM 701 C CA . GLY A 1 101 ? -22.000 -2.412 5.717 1.00 92.81 101 GLY A CA 1
ATOM 702 C C . GLY A 1 101 ? -21.366 -1.020 5.663 1.00 92.81 101 GLY A C 1
ATOM 703 O O . GLY A 1 101 ? -21.077 -0.522 4.579 1.00 92.81 101 GLY A O 1
ATOM 704 N N . ALA A 1 102 ? -21.065 -0.434 6.824 1.00 96.06 102 ALA A N 1
ATOM 705 C CA . ALA A 1 102 ? -20.427 0.876 6.935 1.00 96.06 102 ALA A CA 1
ATOM 706 C C . ALA A 1 102 ? -18.880 0.828 6.911 1.00 96.06 102 ALA A C 1
ATOM 708 O O . ALA A 1 102 ? -18.230 1.866 7.045 1.00 96.06 102 ALA A O 1
ATOM 709 N N . ILE A 1 103 ? -18.257 -0.343 6.709 1.00 98.00 103 ILE A N 1
ATOM 710 C CA . ILE A 1 103 ? -16.800 -0.448 6.531 1.00 98.00 103 ILE A CA 1
ATOM 711 C C . ILE A 1 103 ? -16.425 -0.079 5.092 1.00 98.00 103 ILE A C 1
ATOM 713 O O . ILE A 1 103 ? -16.674 -0.840 4.146 1.00 98.00 103 ILE A O 1
ATOM 717 N N . GLN A 1 104 ? -15.746 1.057 4.952 1.00 97.62 104 GLN A N 1
ATOM 718 C CA . GLN A 1 104 ? -15.262 1.609 3.693 1.00 97.62 104 GLN A CA 1
ATOM 719 C C . GLN A 1 104 ? -13.817 1.176 3.421 1.00 97.62 104 GLN A C 1
ATOM 721 O O . GLN A 1 104 ? -12.947 1.280 4.289 1.00 97.62 104 GLN A O 1
ATOM 726 N N . SER A 1 105 ? -13.564 0.742 2.184 1.00 97.62 105 SER A N 1
ATOM 727 C CA . SER A 1 105 ? -12.210 0.510 1.672 1.00 97.62 105 SER A CA 1
ATOM 728 C C . SER A 1 105 ? -11.592 1.820 1.200 1.00 97.62 105 SER A C 1
ATOM 730 O O . SER A 1 105 ? -12.065 2.434 0.242 1.00 97.62 105 SER A O 1
ATOM 732 N N . ILE A 1 106 ? -10.547 2.273 1.888 1.00 98.00 106 ILE A N 1
ATOM 733 C CA . ILE A 1 106 ? -9.949 3.593 1.676 1.00 98.00 106 ILE A CA 1
ATOM 734 C C . ILE A 1 106 ? -8.442 3.554 1.910 1.00 98.00 106 ILE A C 1
ATOM 736 O O . ILE A 1 106 ? -7.963 2.813 2.756 1.00 98.00 106 ILE A O 1
ATOM 740 N N . GLY A 1 107 ? -7.663 4.334 1.158 1.00 97.62 107 GLY A N 1
ATOM 741 C CA . GLY A 1 107 ? -6.221 4.422 1.404 1.00 97.62 107 GLY A CA 1
ATOM 742 C C . GLY A 1 107 ? -5.925 5.000 2.793 1.00 97.62 107 GLY A C 1
ATOM 743 O O . GLY A 1 107 ? -6.635 5.898 3.241 1.00 97.62 107 GLY A O 1
ATOM 744 N N . SER A 1 108 ? -4.887 4.500 3.477 1.00 98.25 108 SER A N 1
ATOM 745 C CA . SER A 1 108 ? -4.577 4.921 4.854 1.00 98.25 108 SER A CA 1
ATOM 746 C C . SER A 1 108 ? -4.413 6.436 5.002 1.00 98.25 108 SER A C 1
ATOM 748 O O . SER A 1 108 ? -4.942 7.023 5.940 1.00 98.25 108 SER A O 1
ATOM 750 N N . VAL A 1 109 ? -3.702 7.086 4.072 1.00 97.81 109 VAL A N 1
ATOM 751 C CA . VAL A 1 109 ? -3.439 8.534 4.142 1.00 97.81 109 VAL A CA 1
ATOM 752 C C . VAL A 1 109 ? -4.742 9.315 3.994 1.00 97.81 109 VAL A C 1
ATOM 754 O O . VAL A 1 109 ? -5.008 10.239 4.758 1.00 97.81 109 VAL A O 1
ATOM 757 N N . GLU A 1 110 ? -5.591 8.894 3.061 1.00 97.69 110 GLU A N 1
ATOM 758 C CA . GLU A 1 110 ? -6.906 9.493 2.853 1.00 97.69 110 GLU A CA 1
ATOM 759 C C . GLU A 1 110 ? -7.842 9.271 4.059 1.00 97.69 110 GLU A C 1
ATOM 761 O O . GLU A 1 110 ? -8.530 10.201 4.478 1.00 97.69 110 GLU A O 1
ATOM 766 N N . GLY A 1 111 ? -7.843 8.075 4.658 1.00 98.00 111 GLY A N 1
ATOM 767 C CA . GLY A 1 111 ? -8.606 7.785 5.876 1.00 98.00 111 GLY A CA 1
ATOM 768 C C . GLY A 1 111 ? -8.176 8.662 7.055 1.00 98.00 111 GLY A C 1
ATOM 769 O O . GLY A 1 111 ? -9.018 9.310 7.676 1.00 98.00 111 GLY A O 1
ATOM 770 N N . LEU A 1 112 ? -6.864 8.764 7.300 1.00 98.12 112 LEU A N 1
ATOM 771 C CA . LEU A 1 112 ? -6.296 9.658 8.313 1.00 98.12 112 LEU A CA 1
ATOM 772 C C . LEU A 1 112 ? -6.696 11.120 8.062 1.00 98.12 112 LEU A C 1
ATOM 774 O O . LEU A 1 112 ? -7.125 11.807 8.987 1.00 98.12 112 LEU A O 1
ATOM 778 N N . ARG A 1 113 ? -6.613 11.589 6.812 1.00 96.88 113 ARG A N 1
ATOM 779 C CA . ARG A 1 113 ? -6.985 12.960 6.437 1.00 96.88 113 ARG A CA 1
ATOM 780 C C . ARG A 1 113 ? -8.448 13.266 6.769 1.00 96.88 113 ARG A C 1
ATOM 782 O O . ARG A 1 113 ? -8.734 14.332 7.303 1.00 96.88 113 ARG A O 1
ATOM 789 N N . ARG A 1 114 ? -9.376 12.341 6.497 1.00 97.88 114 ARG A N 1
ATOM 790 C CA . ARG A 1 114 ? -10.802 12.505 6.849 1.00 97.88 114 ARG A CA 1
ATOM 791 C C . ARG A 1 114 ? -11.021 12.588 8.357 1.00 97.88 114 ARG A C 1
ATOM 793 O O . ARG A 1 114 ? -11.813 13.407 8.815 1.00 97.88 114 ARG A O 1
ATOM 800 N N . MET A 1 115 ? -10.291 11.787 9.128 1.00 98.25 115 MET A N 1
ATOM 801 C CA . MET A 1 115 ? -10.362 11.821 10.592 1.00 98.25 115 MET A CA 1
ATOM 802 C C . MET A 1 115 ? -9.827 13.137 11.157 1.00 98.25 115 MET A C 1
ATOM 804 O O . MET A 1 115 ? -10.449 13.725 12.036 1.00 98.25 115 MET A O 1
ATOM 808 N N . GLN A 1 116 ? -8.728 13.652 10.601 1.00 96.44 116 GLN A N 1
ATOM 809 C CA . GLN A 1 116 ? -8.183 14.971 10.947 1.00 96.44 116 GLN A CA 1
ATOM 810 C C . GLN A 1 116 ? -9.140 16.124 10.596 1.00 96.44 116 GLN A C 1
ATOM 812 O O . GLN A 1 116 ? -9.054 17.194 11.189 1.00 96.44 116 GLN A O 1
ATOM 817 N N . GLN A 1 117 ? -10.076 15.900 9.669 1.00 96.75 117 GLN A N 1
ATOM 818 C CA . GLN A 1 117 ? -11.159 16.827 9.320 1.00 96.75 117 GLN A CA 1
ATOM 819 C C . GLN A 1 117 ? -12.420 16.651 10.188 1.00 96.75 117 GLN A C 1
ATOM 821 O O . GLN A 1 117 ? -13.430 17.300 9.932 1.00 96.75 117 GLN A O 1
ATOM 826 N N . GLY A 1 118 ? -12.376 15.791 11.211 1.00 96.69 118 GLY A N 1
ATOM 827 C CA . GLY A 1 118 ? -13.456 15.590 12.183 1.00 96.69 118 GLY A CA 1
ATOM 828 C C . GLY A 1 118 ? -14.363 14.387 11.913 1.00 96.69 118 GLY A C 1
ATOM 829 O O . GLY A 1 118 ? -15.180 14.047 12.765 1.00 96.69 118 GLY A O 1
ATOM 830 N N . ALA A 1 119 ? -14.216 13.694 10.780 1.00 96.94 119 ALA A N 1
ATOM 831 C CA . ALA A 1 119 ? -15.009 12.504 10.470 1.00 96.94 119 ALA A CA 1
ATOM 832 C C . ALA A 1 119 ? -14.367 11.245 11.079 1.00 96.94 119 ALA A C 1
ATOM 834 O O . ALA A 1 119 ? -13.714 10.474 10.377 1.00 96.94 119 ALA A O 1
ATOM 835 N N . VAL A 1 120 ? -14.505 11.051 12.392 1.00 97.25 120 VAL A N 1
ATOM 836 C CA . VAL A 1 120 ? -13.875 9.936 13.123 1.00 97.25 120 VAL A CA 1
ATOM 837 C C . VAL A 1 120 ? -14.739 8.657 13.034 1.00 97.25 120 VAL A C 1
ATOM 839 O O . VAL A 1 120 ? -15.895 8.700 13.451 1.00 97.25 120 VAL A O 1
ATOM 842 N N . PRO A 1 121 ? -14.229 7.529 12.489 1.00 98.31 121 PRO A N 1
ATOM 843 C CA . PRO A 1 121 ? -14.954 6.256 12.400 1.00 98.31 121 PRO A CA 1
ATOM 844 C C . PRO A 1 121 ? -14.898 5.478 13.724 1.00 98.31 121 PRO A C 1
ATOM 846 O O . PRO A 1 121 ? -14.089 5.798 14.584 1.00 98.31 121 PRO A O 1
ATOM 849 N N . ASP A 1 122 ? -15.667 4.393 13.865 1.00 98.62 122 ASP A N 1
ATOM 850 C CA . ASP A 1 122 ? -15.526 3.476 15.009 1.00 98.62 122 ASP A CA 1
ATOM 851 C C . ASP A 1 122 ? -14.153 2.784 15.006 1.00 98.62 122 ASP A C 1
ATOM 853 O O . ASP A 1 122 ? -13.533 2.587 16.055 1.00 98.62 122 ASP A O 1
ATOM 857 N N . ILE A 1 123 ? -13.675 2.419 13.811 1.00 98.69 123 ILE A N 1
ATOM 858 C CA . ILE A 1 123 ? -12.389 1.757 13.595 1.00 98.69 123 ILE A CA 1
ATOM 859 C C . ILE A 1 123 ? -11.647 2.331 12.385 1.00 98.69 123 ILE A C 1
ATOM 861 O O . ILE A 1 123 ? -12.204 2.555 11.309 1.00 98.69 123 ILE A O 1
ATOM 865 N N . TYR A 1 124 ? -10.345 2.518 12.551 1.00 98.81 124 TYR A N 1
ATOM 866 C CA . TYR A 1 124 ? -9.408 2.855 11.489 1.00 98.81 124 TYR A CA 1
ATOM 867 C C . TYR A 1 124 ? -8.399 1.721 11.312 1.00 98.81 124 TYR A C 1
ATOM 869 O O . TYR A 1 124 ? -7.940 1.136 12.291 1.00 98.81 124 TYR A O 1
ATOM 877 N N . GLY A 1 125 ? -8.037 1.409 10.071 1.00 98.62 125 GLY A N 1
ATOM 878 C CA . GLY A 1 125 ? -7.068 0.366 9.747 1.00 98.62 125 GLY A CA 1
ATOM 879 C C . GLY A 1 125 ? -6.059 0.866 8.729 1.00 98.62 125 GLY A C 1
ATOM 880 O O . GLY A 1 125 ? -6.433 1.217 7.612 1.00 98.62 125 GLY A O 1
ATOM 881 N N . SER A 1 126 ? -4.778 0.840 9.090 1.00 98.56 126 SER A N 1
ATOM 882 C CA . SER A 1 126 ? -3.679 1.276 8.235 1.00 98.56 126 SER A CA 1
ATOM 883 C C . SER A 1 126 ? -2.682 0.159 7.985 1.00 98.56 126 SER A C 1
ATOM 885 O O . SER A 1 126 ? -2.295 -0.573 8.889 1.00 98.56 126 SER A O 1
ATOM 887 N N . VAL A 1 127 ? -2.180 0.091 6.757 1.00 98.06 127 VAL A N 1
ATOM 888 C CA . VAL A 1 127 ? -1.021 -0.735 6.391 1.00 98.06 127 VAL A CA 1
ATOM 889 C C . VAL A 1 127 ? 0.319 -0.055 6.692 1.00 98.06 127 VAL A C 1
ATOM 891 O O . VAL A 1 127 ? 1.366 -0.584 6.325 1.00 98.06 127 VAL A O 1
ATOM 894 N N . ASP A 1 128 ? 0.313 1.137 7.287 1.00 97.75 128 ASP A N 1
ATOM 895 C CA . ASP A 1 128 ? 1.527 1.910 7.523 1.00 97.75 128 ASP A CA 1
ATOM 896 C C . ASP A 1 128 ? 1.681 2.397 8.951 1.00 97.75 128 ASP A C 1
ATOM 898 O O . ASP A 1 128 ? 1.093 3.409 9.323 1.00 97.75 128 ASP A O 1
ATOM 902 N N . VAL A 1 129 ? 2.511 1.675 9.706 1.00 96.38 129 VAL A N 1
ATOM 903 C CA . VAL A 1 129 ? 2.931 1.982 11.075 1.00 96.38 129 VAL A CA 1
ATOM 904 C C . VAL A 1 129 ? 3.567 3.365 11.221 1.00 96.38 129 VAL A C 1
ATOM 906 O O . VAL A 1 129 ? 3.445 3.968 12.279 1.00 96.38 129 VAL A O 1
ATOM 909 N N . GLU A 1 130 ? 4.156 3.920 10.160 1.00 96.81 130 GLU A N 1
ATOM 910 C CA . GLU A 1 130 ? 4.748 5.266 10.184 1.00 96.81 130 GLU A CA 1
ATOM 911 C C . GLU A 1 130 ? 3.671 6.366 10.314 1.00 96.81 130 GLU A C 1
ATOM 913 O O . GLU A 1 130 ? 3.976 7.513 10.630 1.00 96.81 130 GLU A O 1
ATOM 918 N N . LEU A 1 131 ? 2.386 6.024 10.127 1.00 97.12 131 LEU A N 1
ATOM 919 C CA . LEU A 1 131 ? 1.248 6.911 10.399 1.00 97.12 131 LEU A CA 1
ATOM 920 C C . LEU A 1 131 ? 0.763 6.861 11.860 1.00 97.12 131 LEU A C 1
ATOM 922 O O . LEU A 1 131 ? -0.111 7.653 12.219 1.00 97.12 131 LEU A O 1
ATOM 926 N N . LEU A 1 132 ? 1.290 5.961 12.704 1.00 96.31 132 LEU A N 1
ATOM 927 C CA . LEU A 1 132 ? 0.879 5.847 14.111 1.00 96.31 132 LEU A CA 1
ATOM 928 C C . LEU A 1 132 ? 0.994 7.165 14.887 1.00 96.31 132 LEU A C 1
ATOM 930 O O . LEU A 1 132 ? 0.003 7.518 15.526 1.00 96.31 132 LEU A O 1
ATOM 934 N N . PRO A 1 133 ? 2.094 7.942 14.796 1.00 96.81 133 PRO A N 1
ATOM 935 C CA . PRO A 1 133 ? 2.214 9.181 15.565 1.00 96.81 133 PRO A CA 1
ATOM 936 C C . PRO A 1 133 ? 1.106 10.198 15.265 1.00 96.81 133 PRO A C 1
ATOM 938 O O . PRO A 1 133 ? 0.745 11.001 16.121 1.00 96.81 133 PRO A O 1
ATOM 941 N N . ASP A 1 134 ? 0.544 10.188 14.053 1.00 96.88 134 ASP A N 1
ATOM 942 C CA . ASP A 1 134 ? -0.578 11.064 13.705 1.00 96.88 134 ASP A CA 1
ATOM 943 C C . ASP A 1 134 ? -1.925 10.516 14.172 1.00 96.88 134 ASP A C 1
ATOM 945 O O . ASP A 1 134 ? -2.821 11.298 14.484 1.00 96.88 134 ASP A O 1
ATOM 949 N N . ILE A 1 135 ? -2.063 9.193 14.255 1.00 97.75 135 ILE A N 1
ATOM 950 C CA . ILE A 1 135 ? -3.245 8.543 14.824 1.00 97.75 135 ILE A CA 1
ATOM 951 C C . ILE A 1 135 ? -3.286 8.711 16.340 1.00 97.75 135 ILE A C 1
ATOM 953 O O . ILE A 1 135 ? -4.342 9.024 16.877 1.00 97.75 135 ILE A O 1
ATOM 957 N N . GLU A 1 136 ? -2.158 8.585 17.035 1.00 97.62 136 GLU A N 1
ATOM 958 C CA . GLU A 1 136 ? -2.074 8.768 18.489 1.00 97.62 136 GLU A CA 1
ATOM 959 C C . GLU A 1 136 ? -2.522 10.171 18.926 1.00 97.62 136 GLU A C 1
ATOM 961 O O . GLU A 1 136 ? -3.200 10.316 19.943 1.00 97.62 136 GLU A O 1
ATOM 966 N N . LYS A 1 137 ? -2.254 11.206 18.114 1.00 97.38 137 LYS A N 1
ATOM 967 C CA . LYS A 1 137 ? -2.755 12.577 18.345 1.00 97.38 137 LYS A CA 1
ATOM 968 C C . LYS A 1 137 ? -4.284 12.665 18.344 1.00 97.38 137 LYS A C 1
ATOM 970 O O . LYS A 1 137 ? -4.835 13.556 18.987 1.00 97.38 137 LYS A O 1
ATOM 975 N N . LEU A 1 138 ? -4.966 11.750 17.652 1.00 97.25 138 LEU A N 1
ATOM 976 C CA . LEU A 1 138 ? -6.428 11.647 17.629 1.00 97.25 138 LEU A CA 1
ATOM 977 C C . LEU A 1 138 ? -6.988 10.867 18.832 1.00 97.25 138 LEU A C 1
ATOM 979 O O . LEU A 1 138 ? -8.200 10.705 18.926 1.00 97.25 138 LEU A O 1
ATOM 983 N N . LYS A 1 139 ? -6.124 10.422 19.759 1.00 97.62 139 LYS A N 1
ATOM 984 C CA . LYS A 1 139 ? -6.476 9.764 21.027 1.00 97.62 139 LYS A CA 1
ATOM 985 C C . LYS A 1 139 ? -7.399 8.545 20.845 1.00 97.62 139 LYS A C 1
ATOM 987 O O . LYS A 1 139 ? -8.506 8.535 21.388 1.00 97.62 139 LYS A O 1
ATOM 992 N N . PRO A 1 140 ? -6.973 7.517 20.085 1.00 98.12 140 PRO A N 1
ATOM 993 C CA . PRO A 1 140 ? -7.731 6.276 19.982 1.00 98.12 140 PRO A CA 1
ATOM 994 C C . PRO A 1 140 ? -7.869 5.610 21.354 1.00 98.12 140 PRO A C 1
ATOM 996 O O . PRO A 1 140 ? -7.014 5.762 22.227 1.00 98.12 140 PRO A O 1
ATOM 999 N N . ARG A 1 141 ? -8.936 4.831 21.524 1.00 98.25 141 ARG A N 1
ATOM 1000 C CA . ARG A 1 141 ? -9.193 4.049 22.740 1.00 98.25 141 ARG A CA 1
ATOM 1001 C C . ARG A 1 141 ? -8.248 2.857 22.839 1.00 98.25 141 ARG A C 1
ATOM 1003 O O . ARG A 1 141 ? -7.745 2.558 23.917 1.00 98.25 141 ARG A O 1
ATOM 1010 N N . GLN A 1 142 ? -7.997 2.194 21.710 1.00 97.81 142 GLN A N 1
ATOM 1011 C CA . GLN A 1 142 ? -7.045 1.093 21.598 1.00 97.81 142 GLN A CA 1
ATOM 1012 C C . GLN A 1 142 ? -6.303 1.144 20.266 1.00 97.81 142 GLN A C 1
ATOM 1014 O O . GLN A 1 142 ? -6.840 1.583 19.249 1.00 97.81 142 GLN A O 1
ATOM 1019 N N . ILE A 1 143 ? -5.077 0.625 20.266 1.00 98.25 143 ILE A N 1
ATOM 1020 C CA . ILE A 1 143 ? -4.283 0.370 19.064 1.00 98.25 143 ILE A CA 1
ATOM 1021 C C . ILE A 1 143 ? -3.828 -1.086 19.107 1.00 98.25 143 ILE A C 1
ATOM 1023 O O . ILE A 1 143 ? -3.402 -1.585 20.149 1.00 98.25 143 ILE A O 1
ATOM 1027 N N . PHE A 1 144 ? -3.901 -1.771 17.970 1.00 98.31 144 PHE A N 1
ATOM 1028 C CA . PHE A 1 144 ? -3.380 -3.122 17.816 1.00 98.31 144 PHE A CA 1
ATOM 1029 C C . PHE A 1 144 ? -2.589 -3.245 16.515 1.00 98.31 144 PHE A C 1
ATOM 1031 O O . PHE A 1 144 ? -3.109 -2.971 15.435 1.00 98.31 144 PHE A O 1
ATOM 1038 N N . VAL A 1 145 ? -1.326 -3.659 16.621 1.00 97.31 145 VAL A N 1
ATOM 1039 C CA . VAL A 1 145 ? -0.436 -3.909 15.479 1.00 97.31 145 VAL A CA 1
ATOM 1040 C C . VAL A 1 145 ? -0.640 -5.349 15.010 1.00 97.31 145 VAL A C 1
ATOM 1042 O O . VAL A 1 145 ? -0.438 -6.284 15.780 1.00 97.31 145 VAL A O 1
ATOM 1045 N N . LEU A 1 146 ? -1.043 -5.530 13.750 1.00 96.44 146 LEU A N 1
ATOM 1046 C CA . LEU A 1 146 ? -1.354 -6.845 13.175 1.00 96.44 146 LEU A CA 1
ATOM 1047 C C . LEU A 1 146 ? -0.091 -7.618 12.765 1.00 96.44 146 LEU A C 1
ATOM 1049 O O . LEU A 1 146 ? -0.131 -8.837 12.637 1.00 96.44 146 LEU A O 1
ATOM 1053 N N . GLY A 1 147 ? 1.018 -6.914 12.549 1.00 95.62 147 GLY A N 1
ATOM 1054 C CA . GLY A 1 147 ? 2.286 -7.502 12.126 1.00 95.62 147 GLY A CA 1
ATOM 1055 C C . GLY A 1 147 ? 2.765 -6.974 10.780 1.00 95.62 147 GLY A C 1
ATOM 1056 O O . GLY A 1 147 ? 2.153 -6.085 10.173 1.00 95.62 147 GLY A O 1
ATOM 1057 N N . GLY A 1 148 ? 3.907 -7.503 10.353 1.00 96.31 148 GLY A N 1
ATOM 1058 C CA . GLY A 1 148 ? 4.547 -7.191 9.089 1.00 96.31 148 GLY A CA 1
ATOM 1059 C C . GLY A 1 148 ? 3.975 -7.959 7.904 1.00 96.31 148 GLY A C 1
ATOM 1060 O O . GLY A 1 148 ? 3.187 -8.888 8.058 1.00 96.31 148 GLY A O 1
ATOM 1061 N N . PHE A 1 149 ? 4.350 -7.547 6.699 1.00 96.50 149 PHE A N 1
ATOM 1062 C CA . PHE A 1 149 ? 3.967 -8.207 5.450 1.00 96.50 149 PHE A CA 1
ATOM 1063 C C . PHE A 1 149 ? 4.888 -7.756 4.316 1.00 96.50 149 PHE A C 1
ATOM 1065 O O . PHE A 1 149 ? 5.550 -6.724 4.420 1.00 96.50 149 PHE A O 1
ATOM 1072 N N . SER A 1 150 ? 4.909 -8.513 3.221 1.00 95.56 150 SER A N 1
ATOM 1073 C CA . SER A 1 150 ? 5.742 -8.211 2.060 1.00 95.56 150 SER A CA 1
ATOM 1074 C C . SER A 1 150 ? 4.992 -7.447 0.968 1.00 95.56 150 SER A C 1
ATOM 1076 O O . SER A 1 150 ? 3.774 -7.576 0.787 1.00 95.56 150 SER A O 1
ATOM 1078 N N . LEU A 1 151 ? 5.750 -6.652 0.216 1.00 96.81 151 LEU A N 1
ATOM 1079 C CA . LEU A 1 151 ? 5.346 -6.083 -1.067 1.00 96.81 151 LEU A CA 1
ATOM 1080 C C . LEU A 1 151 ? 5.742 -7.013 -2.215 1.00 96.81 151 LEU A C 1
ATOM 1082 O O . LEU A 1 151 ? 6.746 -7.719 -2.160 1.00 96.81 151 LEU A O 1
ATOM 1086 N N . GLY A 1 152 ? 4.947 -6.986 -3.273 1.00 96.88 152 GLY A N 1
ATOM 1087 C CA . GLY A 1 152 ? 5.245 -7.644 -4.530 1.00 96.88 152 GLY A CA 1
ATOM 1088 C C . GLY A 1 152 ? 4.593 -6.932 -5.703 1.00 96.88 152 GLY A C 1
ATOM 1089 O O . GLY A 1 152 ? 3.952 -5.885 -5.554 1.00 96.88 152 GLY A O 1
ATOM 1090 N N . VAL A 1 153 ? 4.737 -7.544 -6.870 1.00 97.69 153 VAL A N 1
ATOM 1091 C CA . VAL A 1 153 ? 4.048 -7.153 -8.099 1.00 97.69 153 VAL A CA 1
ATOM 1092 C C . VAL A 1 153 ? 3.166 -8.310 -8.545 1.00 97.69 153 VAL A C 1
ATOM 1094 O O . VAL A 1 153 ? 3.596 -9.459 -8.532 1.00 97.69 153 VAL A O 1
ATOM 1097 N N . VAL A 1 154 ? 1.928 -8.023 -8.934 1.00 98.31 154 VAL A N 1
ATOM 1098 C CA . VAL A 1 154 ? 1.006 -9.009 -9.504 1.00 98.31 154 VAL A CA 1
ATOM 1099 C C . VAL A 1 154 ? 0.749 -8.663 -10.955 1.00 98.31 154 VAL A C 1
ATOM 1101 O O . VAL A 1 154 ? 0.389 -7.528 -11.246 1.00 98.31 154 VAL A O 1
ATOM 1104 N N . CYS A 1 155 ? 0.900 -9.636 -11.845 1.00 98.38 155 CYS A N 1
ATOM 1105 C CA . CYS A 1 155 ? 0.747 -9.476 -13.283 1.00 98.38 155 CYS A CA 1
ATOM 1106 C C . CYS A 1 155 ? -0.283 -10.453 -13.855 1.00 98.38 155 CYS A C 1
ATOM 1108 O O . CYS A 1 155 ? -0.455 -11.564 -13.357 1.00 98.38 155 CYS A O 1
ATOM 1110 N N . ARG A 1 156 ? -0.944 -10.055 -14.946 1.00 97.38 156 ARG A N 1
ATOM 1111 C CA . ARG A 1 156 ? -1.884 -10.914 -15.699 1.00 97.38 156 ARG A CA 1
ATOM 1112 C C . ARG A 1 156 ? -1.185 -11.946 -16.584 1.00 97.38 156 ARG A C 1
ATOM 1114 O O . ARG A 1 156 ? -1.794 -12.914 -17.019 1.00 97.38 156 ARG A O 1
ATOM 1121 N N . LYS A 1 157 ? 0.077 -11.686 -16.918 1.00 96.19 157 LYS A N 1
ATOM 1122 C CA . LYS A 1 157 ? 0.943 -12.547 -17.726 1.00 96.19 157 LYS A CA 1
ATOM 1123 C C . LYS A 1 157 ? 2.238 -12.785 -16.955 1.00 96.19 157 LYS A C 1
ATOM 1125 O O . LYS A 1 157 ? 2.648 -11.883 -16.218 1.00 96.19 157 LYS A O 1
ATOM 1130 N N . PRO A 1 158 ? 2.882 -13.947 -17.126 1.00 96.75 158 PRO A N 1
ATOM 1131 C CA . PRO A 1 158 ? 4.143 -14.204 -16.460 1.00 96.75 158 PRO A CA 1
ATOM 1132 C C . PRO A 1 158 ? 5.229 -13.242 -16.965 1.00 96.75 158 PRO A C 1
ATOM 1134 O O . PRO A 1 158 ? 5.247 -12.843 -18.134 1.00 96.75 158 PRO A O 1
ATOM 1137 N N . LEU A 1 159 ? 6.117 -12.866 -16.053 1.00 96.44 159 LEU A N 1
ATOM 1138 C CA . LEU A 1 159 ? 7.395 -12.216 -16.306 1.00 96.44 159 LEU A CA 1
ATOM 1139 C C . LEU A 1 159 ? 8.470 -13.294 -16.464 1.00 96.44 159 LEU A C 1
ATOM 1141 O O . LEU A 1 159 ? 8.548 -14.207 -15.639 1.00 96.44 159 LEU A O 1
ATOM 1145 N N . ASN A 1 160 ? 9.299 -13.162 -17.495 1.00 93.19 160 ASN A N 1
ATOM 1146 C CA . ASN A 1 160 ? 10.474 -14.000 -17.715 1.00 93.19 160 ASN A CA 1
ATOM 1147 C C . ASN A 1 160 ? 11.684 -13.475 -16.928 1.00 93.19 160 ASN A C 1
ATOM 1149 O O . ASN A 1 160 ? 12.527 -14.257 -16.496 1.00 93.19 160 ASN A O 1
ATOM 1153 N N . SER A 1 161 ? 11.760 -12.157 -16.721 1.00 94.00 161 SER A N 1
ATOM 1154 C CA . SER A 1 161 ? 12.817 -11.486 -15.957 1.00 94.00 161 SER A CA 1
ATOM 1155 C C . SER A 1 161 ? 12.291 -10.219 -15.257 1.00 94.00 161 SER A C 1
ATOM 1157 O O . SER A 1 161 ? 11.184 -9.762 -15.559 1.00 94.00 161 SER A O 1
ATOM 1159 N N . PRO A 1 162 ? 13.060 -9.622 -14.325 1.00 93.88 162 PRO A N 1
ATOM 1160 C CA . PRO A 1 162 ? 12.734 -8.314 -13.754 1.00 93.88 162 PRO A CA 1
ATOM 1161 C C . PRO A 1 162 ? 12.590 -7.194 -14.788 1.00 93.88 162 PRO A C 1
ATOM 1163 O O . PRO A 1 162 ? 11.701 -6.357 -14.636 1.00 93.88 162 PRO A O 1
ATOM 1166 N N . ASP A 1 163 ? 13.387 -7.217 -15.860 1.00 94.56 163 ASP A N 1
ATOM 1167 C CA . ASP A 1 163 ? 13.366 -6.200 -16.920 1.00 94.56 163 ASP A CA 1
ATOM 1168 C C . ASP A 1 163 ? 12.030 -6.119 -17.659 1.00 94.56 163 ASP A C 1
ATOM 1170 O O . ASP A 1 163 ? 11.628 -5.037 -18.096 1.00 94.56 163 ASP A O 1
ATOM 1174 N N . ASP A 1 164 ? 11.286 -7.228 -17.730 1.00 95.06 164 ASP A N 1
ATOM 1175 C CA . ASP A 1 164 ? 9.957 -7.242 -18.341 1.00 95.06 164 ASP A CA 1
ATOM 1176 C C . ASP A 1 164 ? 9.026 -6.208 -17.697 1.00 95.06 164 ASP A C 1
ATOM 1178 O O . ASP A 1 164 ? 8.149 -5.682 -18.385 1.00 95.06 164 ASP A O 1
ATOM 1182 N N . LEU A 1 165 ? 9.213 -5.881 -16.407 1.00 94.44 165 LEU A N 1
ATOM 1183 C CA . LEU A 1 165 ? 8.421 -4.869 -15.699 1.00 94.44 165 LEU A CA 1
ATOM 1184 C C . LEU A 1 165 ? 8.491 -3.493 -16.365 1.00 94.44 165 LEU A C 1
ATOM 1186 O O . LEU A 1 165 ? 7.475 -2.802 -16.405 1.00 94.44 165 LEU A O 1
ATOM 1190 N N . ALA A 1 166 ? 9.645 -3.103 -16.914 1.00 93.75 166 ALA A N 1
ATOM 1191 C CA . ALA A 1 166 ? 9.817 -1.804 -17.567 1.00 93.75 166 ALA A CA 1
ATOM 1192 C C . ALA A 1 166 ? 9.012 -1.692 -18.876 1.00 93.75 166 ALA A C 1
ATOM 1194 O O . ALA A 1 166 ? 8.663 -0.591 -19.307 1.00 93.75 166 ALA A O 1
ATOM 1195 N N . ALA A 1 167 ? 8.673 -2.827 -19.496 1.00 93.88 167 ALA A N 1
ATOM 1196 C CA . ALA A 1 167 ? 7.849 -2.878 -20.699 1.00 93.88 167 ALA A CA 1
ATOM 1197 C C . ALA A 1 167 ? 6.336 -2.924 -20.403 1.00 93.88 167 ALA A C 1
ATOM 1199 O O . ALA A 1 167 ? 5.534 -2.629 -21.299 1.00 93.88 167 ALA A O 1
ATOM 1200 N N . ARG A 1 168 ? 5.931 -3.277 -19.175 1.00 96.50 168 ARG A N 1
ATOM 1201 C CA . ARG A 1 168 ? 4.523 -3.434 -18.773 1.00 96.50 168 ARG A CA 1
ATOM 1202 C C . ARG A 1 168 ? 3.824 -2.102 -18.536 1.00 96.50 168 ARG A C 1
ATOM 1204 O O . ARG A 1 168 ? 4.436 -1.125 -18.113 1.00 96.50 168 ARG A O 1
ATOM 1211 N N . THR A 1 169 ? 2.508 -2.090 -18.735 1.00 98.00 169 THR A N 1
ATOM 1212 C CA . THR A 1 169 ? 1.661 -1.034 -18.171 1.00 98.00 169 THR A CA 1
ATOM 1213 C C . THR A 1 169 ? 1.375 -1.345 -16.701 1.00 98.00 169 THR A C 1
ATOM 1215 O O . THR A 1 169 ? 0.928 -2.443 -16.366 1.00 98.00 169 THR A O 1
ATOM 1218 N N . LEU A 1 170 ? 1.629 -0.386 -15.812 1.00 98.12 170 LEU A N 1
ATOM 1219 C CA . LEU A 1 170 ? 1.549 -0.548 -14.362 1.00 98.12 170 LEU A CA 1
ATOM 1220 C C . LEU A 1 170 ? 0.350 0.207 -13.782 1.00 98.12 170 LEU A C 1
ATOM 1222 O O . LEU A 1 170 ? 0.137 1.377 -14.089 1.00 98.12 170 LEU A O 1
ATOM 1226 N N . ALA A 1 171 ? -0.403 -0.427 -12.887 1.00 98.12 171 ALA A N 1
ATOM 1227 C CA . ALA A 1 171 ? -1.347 0.260 -12.016 1.00 98.12 171 ALA A CA 1
ATOM 1228 C C . ALA A 1 171 ? -0.644 0.664 -10.713 1.00 98.12 171 ALA A C 1
ATOM 1230 O O . ALA A 1 171 ? -0.151 -0.183 -9.962 1.00 98.12 171 ALA A O 1
ATOM 1231 N N . LEU A 1 172 ? -0.634 1.964 -10.432 1.00 97.81 172 LEU A N 1
ATOM 1232 C CA . LEU A 1 172 ? -0.072 2.557 -9.227 1.00 97.81 172 LEU A CA 1
ATOM 1233 C C . LEU A 1 172 ? -1.202 3.142 -8.376 1.00 97.81 172 LEU A C 1
ATOM 1235 O O . LEU A 1 172 ? -2.037 3.906 -8.862 1.00 97.81 172 LEU A O 1
ATOM 1239 N N . ALA A 1 173 ? -1.238 2.790 -7.093 1.00 98.25 173 ALA A N 1
ATOM 1240 C CA . ALA A 1 173 ? -2.118 3.467 -6.148 1.00 98.25 173 ALA A CA 1
ATOM 1241 C C . ALA A 1 173 ? -1.596 4.891 -5.910 1.00 98.25 173 ALA A C 1
ATOM 1243 O O . ALA A 1 173 ? -0.396 5.082 -5.745 1.00 98.25 173 ALA A O 1
ATOM 1244 N N . ASP A 1 174 ? -2.486 5.877 -5.870 1.00 98.25 174 ASP A N 1
ATOM 1245 C CA . ASP A 1 174 ? -2.156 7.283 -5.676 1.00 98.25 174 ASP A CA 1
ATOM 1246 C C . ASP A 1 174 ? -1.378 7.436 -4.359 1.00 98.25 174 ASP A C 1
ATOM 1248 O O . ASP A 1 174 ? -1.944 7.202 -3.280 1.00 98.25 174 ASP A O 1
ATOM 1252 N N . PRO A 1 175 ? -0.083 7.793 -4.417 1.00 98.06 175 PRO A N 1
ATOM 1253 C CA . PRO A 1 175 ? 0.756 7.872 -3.233 1.00 98.06 175 PRO A CA 1
ATOM 1254 C C . PRO A 1 175 ? 0.241 8.918 -2.238 1.00 98.06 175 PRO A C 1
ATOM 1256 O O . PRO A 1 175 ? 0.411 8.724 -1.038 1.00 98.06 175 PRO A O 1
ATOM 1259 N N . ASN A 1 176 ? -0.469 9.962 -2.685 1.00 97.31 176 ASN A N 1
ATOM 1260 C CA . ASN A 1 176 ? -1.071 10.951 -1.784 1.00 97.31 176 ASN A CA 1
ATOM 1261 C C . ASN A 1 176 ? -2.227 10.379 -0.944 1.00 97.31 176 ASN A C 1
ATOM 1263 O O . ASN A 1 176 ? -2.656 11.005 0.023 1.00 97.31 176 ASN A O 1
ATOM 1267 N N . LYS A 1 177 ? -2.759 9.206 -1.308 1.00 97.81 177 LYS A N 1
ATOM 1268 C CA . LYS A 1 177 ? -3.942 8.602 -0.673 1.00 97.81 177 LYS A CA 1
ATOM 1269 C C . LYS A 1 177 ? -3.646 7.258 -0.022 1.00 97.81 177 LYS A C 1
ATOM 1271 O O . LYS A 1 177 ? -4.254 6.935 1.001 1.00 97.81 177 LYS A O 1
ATOM 1276 N N . ALA A 1 178 ? -2.742 6.465 -0.591 1.00 97.94 178 ALA A N 1
ATOM 1277 C CA . ALA A 1 178 ? -2.526 5.079 -0.199 1.00 97.94 178 ALA A CA 1
ATOM 1278 C C . ALA A 1 178 ? -1.033 4.727 -0.054 1.00 97.94 178 ALA A C 1
ATOM 1280 O O . ALA A 1 178 ? -0.263 4.938 -0.993 1.00 97.94 178 ALA A O 1
ATOM 1281 N N . PRO A 1 179 ? -0.634 4.066 1.056 1.00 97.88 179 PRO A N 1
ATOM 1282 C CA . PRO A 1 179 ? 0.753 3.661 1.271 1.00 97.88 179 PRO A CA 1
ATOM 1283 C C . PRO A 1 179 ? 1.376 2.792 0.190 1.00 97.88 179 PRO A C 1
ATOM 1285 O O . PRO A 1 179 ? 2.569 2.911 -0.079 1.00 97.88 179 PRO A O 1
ATOM 1288 N N . THR A 1 180 ? 0.587 1.943 -0.471 1.00 97.31 180 THR A N 1
ATOM 1289 C CA . THR A 1 180 ? 1.085 1.103 -1.568 1.00 97.31 180 THR A CA 1
ATOM 1290 C C . THR A 1 180 ? 1.698 1.927 -2.692 1.00 97.31 180 THR A C 1
ATOM 1292 O O . THR A 1 180 ? 2.661 1.469 -3.294 1.00 97.31 180 THR A O 1
ATOM 1295 N N . GLY A 1 181 ? 1.207 3.150 -2.919 1.00 97.81 181 GLY A N 1
ATOM 1296 C CA . GLY A 1 181 ? 1.747 4.067 -3.914 1.00 97.81 181 GLY A CA 1
ATOM 1297 C C . GLY A 1 181 ? 3.195 4.441 -3.632 1.00 97.81 181 GLY A C 1
ATOM 1298 O O . GLY A 1 181 ? 4.093 4.037 -4.363 1.00 97.81 181 GLY A O 1
ATOM 1299 N N . TYR A 1 182 ? 3.457 5.167 -2.542 1.00 98.06 182 TYR A N 1
ATOM 1300 C CA . TYR A 1 182 ? 4.823 5.625 -2.253 1.00 98.06 182 TYR A CA 1
ATOM 1301 C C . TYR A 1 182 ? 5.776 4.487 -1.882 1.00 98.06 182 TYR A C 1
ATOM 1303 O O . TYR A 1 182 ? 6.981 4.605 -2.088 1.00 98.06 182 TYR A O 1
ATOM 1311 N N . ARG A 1 183 ? 5.256 3.356 -1.397 1.00 97.69 183 ARG A N 1
ATOM 1312 C CA . ARG A 1 183 ? 6.057 2.146 -1.176 1.00 97.69 183 ARG A CA 1
ATOM 1313 C C . ARG A 1 183 ? 6.458 1.457 -2.479 1.00 97.69 183 ARG A C 1
ATOM 1315 O O . ARG A 1 183 ? 7.569 0.947 -2.557 1.00 97.69 183 ARG A O 1
ATOM 1322 N N . ALA A 1 184 ? 5.613 1.490 -3.510 1.00 97.38 184 ALA A N 1
ATOM 1323 C CA . ALA A 1 184 ? 5.996 1.050 -4.849 1.00 97.38 184 ALA A CA 1
ATOM 1324 C C . ALA A 1 184 ? 7.081 1.958 -5.450 1.00 97.38 184 ALA A C 1
ATOM 1326 O O . ALA A 1 184 ? 8.038 1.452 -6.027 1.00 97.38 184 ALA A O 1
ATOM 1327 N N . LEU A 1 185 ? 6.986 3.279 -5.245 1.00 98.25 185 LEU A N 1
ATOM 1328 C CA . LEU A 1 185 ? 8.033 4.227 -5.657 1.00 98.25 185 LEU A CA 1
ATOM 1329 C C . LEU A 1 185 ? 9.366 3.960 -4.933 1.00 98.25 185 LEU A C 1
ATOM 1331 O O . LEU A 1 185 ? 10.427 3.987 -5.550 1.00 98.25 185 LEU A O 1
ATOM 1335 N N . ALA A 1 186 ? 9.323 3.644 -3.636 1.00 98.06 186 ALA A N 1
ATOM 1336 C CA . ALA A 1 186 ? 10.510 3.256 -2.875 1.00 98.06 186 ALA A CA 1
ATOM 1337 C C . ALA A 1 186 ? 11.145 1.959 -3.400 1.00 98.06 186 ALA A C 1
ATOM 1339 O O . ALA A 1 186 ? 12.356 1.910 -3.606 1.00 98.06 186 ALA A O 1
ATOM 1340 N N . ALA A 1 187 ? 10.331 0.933 -3.666 1.00 96.69 187 A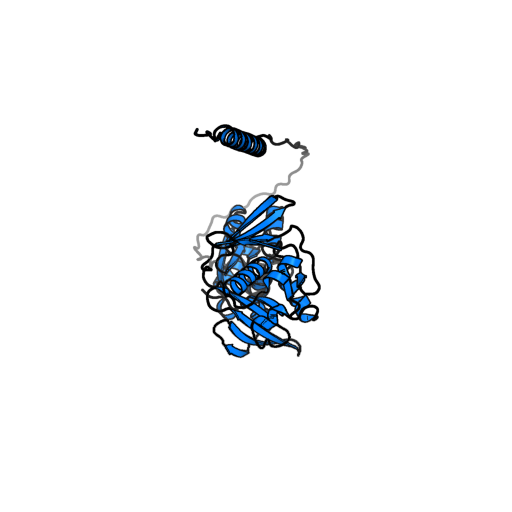LA A N 1
ATOM 1341 C CA . ALA A 1 187 ? 10.804 -0.316 -4.257 1.00 96.69 187 ALA A CA 1
ATOM 1342 C C . ALA A 1 187 ? 11.411 -0.088 -5.651 1.00 96.69 187 ALA A C 1
ATOM 1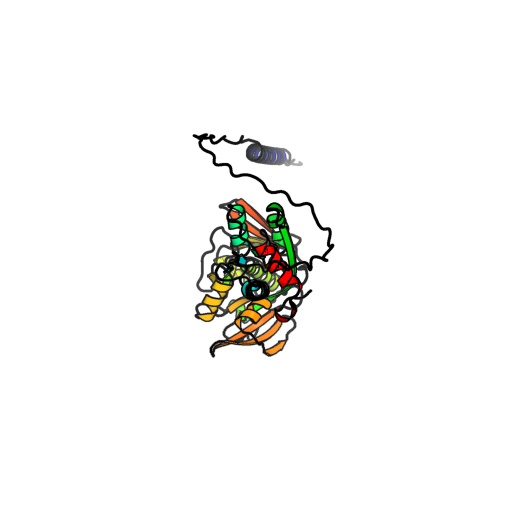344 O O . ALA A 1 187 ? 12.485 -0.606 -5.936 1.00 96.69 187 ALA A O 1
ATOM 1345 N N . ALA A 1 188 ? 10.775 0.738 -6.487 1.00 96.88 188 ALA A N 1
ATOM 1346 C CA . ALA A 1 188 ? 11.290 1.130 -7.797 1.00 96.88 188 ALA A CA 1
ATOM 1347 C C . ALA A 1 188 ? 12.683 1.762 -7.708 1.00 96.88 188 ALA A C 1
ATOM 1349 O O . ALA A 1 188 ? 13.565 1.414 -8.493 1.00 96.88 188 ALA A O 1
ATOM 1350 N N . TRP A 1 189 ? 12.892 2.651 -6.730 1.00 97.88 189 TRP A N 1
ATOM 1351 C CA . TRP A 1 189 ? 14.202 3.250 -6.503 1.00 97.88 189 TRP A CA 1
ATOM 1352 C C . TRP A 1 189 ? 15.256 2.231 -6.091 1.00 97.88 189 TRP A C 1
ATOM 1354 O O . TRP A 1 189 ? 16.333 2.214 -6.680 1.00 97.88 189 TRP A O 1
ATOM 1364 N N . MET A 1 190 ? 14.940 1.343 -5.149 1.00 96.69 190 MET A N 1
ATOM 1365 C CA . MET A 1 190 ? 15.881 0.305 -4.723 1.00 96.69 190 MET A CA 1
ATOM 1366 C C . MET A 1 190 ? 16.245 -0.645 -5.875 1.00 96.69 190 MET A C 1
ATOM 1368 O O . MET A 1 190 ? 17.418 -0.947 -6.069 1.00 96.69 190 MET A O 1
ATOM 1372 N N . LEU A 1 191 ? 15.266 -1.055 -6.689 1.00 95.56 191 LEU A N 1
ATOM 1373 C CA . LEU A 1 191 ? 15.504 -1.915 -7.854 1.00 95.56 191 LEU A CA 1
ATOM 1374 C C . LEU A 1 191 ? 16.459 -1.269 -8.867 1.00 95.56 191 LEU A C 1
ATOM 1376 O O . LEU A 1 191 ? 17.359 -1.943 -9.365 1.00 95.56 191 LEU A O 1
ATOM 1380 N N . LYS A 1 192 ? 16.316 0.035 -9.139 1.00 96.31 192 LYS A N 1
ATOM 1381 C CA . LYS A 1 192 ? 17.264 0.761 -9.998 1.00 96.31 192 LYS A CA 1
ATOM 1382 C C . LYS A 1 192 ? 18.628 0.904 -9.325 1.00 96.31 192 LYS A C 1
ATOM 1384 O O . LYS A 1 192 ? 19.652 0.687 -9.968 1.00 96.31 192 LYS A O 1
ATOM 1389 N N . LYS A 1 193 ? 18.644 1.279 -8.042 1.00 95.69 193 LYS A N 1
ATOM 1390 C CA . LYS A 1 193 ? 19.862 1.546 -7.261 1.00 95.69 193 LYS A CA 1
ATOM 1391 C C . LYS A 1 193 ? 20.803 0.342 -7.215 1.00 95.69 193 LYS A C 1
ATOM 1393 O O . LYS A 1 193 ? 22.022 0.543 -7.201 1.00 95.69 193 LYS A O 1
ATOM 1398 N N . ASP A 1 194 ? 20.229 -0.857 -7.225 1.00 93.62 194 ASP A N 1
ATOM 1399 C CA . ASP A 1 194 ? 20.940 -2.133 -7.162 1.00 93.62 194 ASP A CA 1
ATOM 1400 C C . ASP A 1 194 ? 21.133 -2.788 -8.544 1.00 93.62 194 ASP A C 1
ATOM 1402 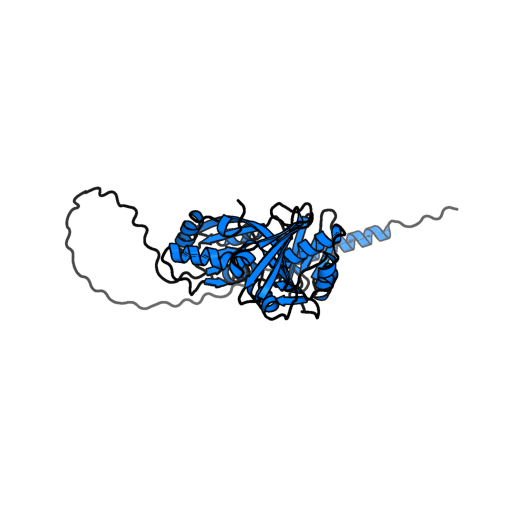O O . ASP A 1 194 ? 21.623 -3.909 -8.635 1.00 93.62 194 ASP A O 1
ATOM 1406 N N . GLY A 1 195 ? 20.774 -2.094 -9.632 1.00 94.31 195 GLY A N 1
ATOM 1407 C CA . GLY A 1 195 ? 20.982 -2.568 -11.003 1.00 94.31 195 GLY A CA 1
ATOM 1408 C C . GLY A 1 195 ? 20.063 -3.716 -11.433 1.00 94.31 195 GLY A C 1
ATOM 1409 O O . GLY A 1 195 ? 20.404 -4.432 -12.369 1.00 94.31 195 GLY A O 1
ATOM 1410 N N . VAL A 1 196 ? 18.920 -3.903 -10.762 1.00 94.75 196 VAL A N 1
ATOM 1411 C CA . VAL A 1 196 ? 17.965 -4.988 -11.046 1.00 94.75 196 VAL A CA 1
ATOM 1412 C C . VAL A 1 196 ? 17.052 -4.644 -12.222 1.00 94.75 196 VAL A C 1
ATOM 1414 O O . VAL A 1 196 ? 16.906 -5.454 -13.126 1.00 94.75 196 VAL A O 1
ATOM 1417 N N . VAL A 1 197 ? 16.400 -3.477 -12.184 1.00 95.00 197 VAL A N 1
ATOM 1418 C CA . VAL A 1 197 ? 15.555 -2.953 -13.273 1.00 95.00 197 VAL A CA 1
ATOM 1419 C C . VAL A 1 197 ? 15.283 -1.463 -13.052 1.00 95.00 197 VAL A C 1
ATOM 1421 O O . VAL A 1 197 ? 15.040 -1.030 -11.924 1.00 95.00 197 VAL A O 1
ATOM 1424 N N . ASP A 1 198 ? 15.262 -0.664 -14.123 1.00 95.62 198 ASP A N 1
ATOM 1425 C CA . ASP A 1 198 ? 14.876 0.752 -14.059 1.00 95.62 198 ASP A CA 1
ATOM 1426 C C . ASP A 1 198 ? 13.396 0.971 -14.409 1.00 95.62 198 ASP A C 1
ATOM 1428 O O . ASP A 1 198 ? 13.035 1.364 -15.518 1.00 95.62 198 ASP A O 1
ATOM 1432 N N . VAL A 1 199 ? 12.525 0.756 -13.421 1.00 94.56 199 VAL A N 1
ATOM 1433 C CA . VAL A 1 199 ? 11.105 1.151 -13.499 1.00 94.56 199 VAL A CA 1
ATOM 1434 C C . VAL A 1 199 ? 10.852 2.577 -12.989 1.00 94.56 199 VAL A C 1
ATOM 1436 O O . VAL A 1 199 ? 9.736 3.084 -13.112 1.00 94.56 199 VAL A O 1
ATOM 1439 N N . MET A 1 200 ? 11.863 3.258 -12.431 1.00 96.12 200 MET A N 1
ATOM 1440 C CA . MET A 1 200 ? 11.702 4.618 -11.896 1.00 96.12 200 MET A CA 1
ATOM 1441 C C . MET A 1 200 ? 11.317 5.616 -12.984 1.00 96.12 200 MET A C 1
ATOM 1443 O O . MET A 1 200 ? 10.455 6.465 -12.757 1.00 96.12 200 MET A O 1
ATOM 1447 N N . THR A 1 201 ? 11.924 5.484 -14.166 1.00 95.19 201 THR A N 1
ATOM 1448 C CA . THR A 1 201 ? 11.690 6.376 -15.315 1.00 95.19 201 THR A CA 1
ATOM 1449 C C . THR A 1 201 ? 10.227 6.403 -15.766 1.00 95.19 201 THR A C 1
ATOM 1451 O O . THR A 1 201 ? 9.765 7.400 -16.323 1.00 95.19 201 THR A O 1
ATOM 1454 N N . LEU A 1 202 ? 9.465 5.335 -15.502 1.00 96.62 202 LEU A N 1
ATOM 1455 C CA . LEU A 1 202 ? 8.025 5.292 -15.759 1.00 96.62 202 LEU A CA 1
ATOM 1456 C C . LEU A 1 202 ? 7.263 6.215 -14.800 1.00 96.62 202 LEU A C 1
ATOM 1458 O O . LEU A 1 202 ? 6.365 6.941 -15.223 1.00 96.62 202 LEU A O 1
ATOM 1462 N N . PHE A 1 203 ? 7.639 6.215 -13.520 1.00 97.62 203 PHE A N 1
ATOM 1463 C CA . PHE A 1 203 ? 6.996 7.026 -12.485 1.00 97.62 203 PHE A CA 1
ATOM 1464 C C . PHE A 1 203 ? 7.400 8.500 -12.543 1.00 97.62 203 PHE A C 1
ATOM 1466 O O . PHE A 1 203 ? 6.595 9.371 -12.229 1.00 97.62 203 PHE A O 1
ATOM 1473 N N . GLU A 1 204 ? 8.609 8.819 -13.001 1.00 97.44 204 GLU A N 1
ATOM 1474 C CA . GLU A 1 204 ? 9.021 10.218 -13.182 1.00 97.44 204 GLU A CA 1
ATOM 1475 C C . GLU A 1 204 ? 8.105 10.963 -14.165 1.00 97.44 204 GLU A C 1
ATOM 1477 O O . GLU A 1 204 ? 7.741 12.121 -13.943 1.00 97.44 204 GLU A O 1
ATOM 1482 N N . LYS A 1 205 ? 7.616 10.263 -15.198 1.00 97.00 205 LYS A N 1
ATOM 1483 C CA . LYS A 1 205 ? 6.656 10.803 -16.175 1.00 97.00 205 LYS A CA 1
ATOM 1484 C C . LYS A 1 205 ? 5.285 11.130 -15.577 1.00 97.00 205 LYS A C 1
ATOM 1486 O O . LYS A 1 205 ? 4.538 11.889 -16.186 1.00 97.00 205 LYS A O 1
ATOM 1491 N N . THR A 1 206 ? 4.950 10.600 -14.398 1.00 96.88 206 THR A N 1
ATOM 1492 C CA . THR A 1 206 ? 3.691 10.920 -13.703 1.00 96.88 206 THR A CA 1
ATOM 1493 C C . THR A 1 206 ? 3.813 12.149 -12.800 1.00 96.88 206 THR A C 1
ATOM 1495 O O . THR A 1 206 ? 2.853 12.494 -12.112 1.00 96.88 206 THR A O 1
ATOM 1498 N N . GLY A 1 207 ? 4.989 12.787 -12.753 1.00 95.31 207 GLY A N 1
ATOM 1499 C CA . GLY A 1 207 ? 5.279 13.934 -11.890 1.00 95.31 207 GLY A CA 1
ATOM 1500 C C . GLY A 1 207 ? 5.949 13.579 -10.556 1.00 95.31 207 GLY A C 1
ATOM 1501 O O . GLY A 1 207 ? 6.030 14.438 -9.676 1.00 95.31 207 GLY A O 1
ATOM 1502 N N . VAL A 1 208 ? 6.412 12.337 -10.375 1.00 97.94 208 VAL A N 1
ATOM 1503 C CA . VAL A 1 208 ? 7.279 11.951 -9.246 1.00 97.94 208 VAL A CA 1
ATOM 1504 C C . VAL A 1 208 ? 8.708 12.421 -9.523 1.00 97.94 208 VAL A C 1
ATOM 1506 O O . VAL A 1 208 ? 9.151 12.424 -10.667 1.00 97.94 208 VAL A O 1
ATOM 1509 N N . LYS A 1 209 ? 9.454 12.813 -8.488 1.00 97.75 209 LYS A N 1
ATOM 1510 C CA . LYS A 1 209 ? 10.892 13.099 -8.609 1.00 97.75 209 LYS A CA 1
ATOM 1511 C C . LYS A 1 209 ? 11.669 12.371 -7.528 1.00 97.75 209 LYS A C 1
ATOM 1513 O O . LYS A 1 209 ? 11.224 12.321 -6.385 1.00 97.75 209 LYS A O 1
ATOM 1518 N N . TYR A 1 210 ? 12.845 11.875 -7.876 1.00 98.25 210 TYR A N 1
ATOM 1519 C CA . TYR A 1 210 ? 13.751 11.225 -6.940 1.00 98.25 210 TYR A CA 1
ATOM 1520 C C . TYR A 1 210 ? 14.982 12.103 -6.753 1.00 98.25 210 TYR A C 1
ATOM 1522 O O . TYR A 1 210 ? 15.625 12.499 -7.722 1.00 98.25 210 TYR A O 1
ATOM 1530 N N . VAL A 1 211 ? 15.290 12.434 -5.504 1.00 97.38 211 VAL A N 1
ATOM 1531 C CA . VAL A 1 211 ? 16.460 13.231 -5.138 1.00 97.38 211 VAL A CA 1
ATOM 1532 C C . VAL A 1 211 ? 17.312 12.392 -4.204 1.00 97.38 211 VAL A C 1
ATOM 1534 O O . VAL A 1 211 ? 16.922 12.138 -3.062 1.00 97.38 211 VAL A O 1
ATOM 1537 N N . GLU A 1 212 ? 18.458 11.930 -4.698 1.00 97.00 212 GLU A N 1
ATOM 1538 C CA . GLU A 1 212 ? 19.387 11.164 -3.875 1.00 97.00 212 GLU A CA 1
ATOM 1539 C C . GLU A 1 212 ? 19.950 12.012 -2.733 1.00 97.00 212 GLU A C 1
ATOM 1541 O O . GLU A 1 212 ? 20.163 13.222 -2.839 1.00 97.00 212 GLU A O 1
ATOM 1546 N N . THR A 1 213 ? 20.189 11.339 -1.619 1.00 96.44 213 THR A N 1
ATOM 1547 C CA . THR A 1 213 ? 20.817 11.883 -0.420 1.00 96.44 213 THR A CA 1
ATOM 1548 C C . THR A 1 213 ? 22.003 10.989 -0.054 1.00 96.44 213 THR A C 1
ATOM 1550 O O . THR A 1 213 ? 22.062 9.844 -0.503 1.00 96.44 213 THR A O 1
ATOM 1553 N N . PRO A 1 214 ? 22.923 11.431 0.820 1.00 94.88 214 PRO A N 1
ATOM 1554 C CA . PRO A 1 214 ? 24.057 10.599 1.227 1.00 94.88 214 PRO A CA 1
ATOM 1555 C C . PRO A 1 214 ? 23.680 9.242 1.848 1.00 94.88 214 PRO A C 1
ATOM 1557 O O . PRO A 1 214 ? 24.517 8.347 1.886 1.00 94.88 214 PRO A O 1
ATOM 1560 N N . ARG A 1 215 ? 22.449 9.089 2.364 1.00 94.56 215 ARG A N 1
ATOM 1561 C CA . ARG A 1 215 ? 21.988 7.884 3.081 1.00 94.56 215 ARG A CA 1
ATOM 1562 C C . ARG A 1 215 ? 20.807 7.167 2.414 1.00 94.56 215 ARG A C 1
ATOM 1564 O O . ARG A 1 215 ? 20.341 6.159 2.939 1.00 94.56 215 ARG A O 1
ATOM 1571 N N . GLY A 1 216 ? 20.308 7.660 1.281 1.00 96.69 216 GLY A N 1
ATOM 1572 C CA . GLY A 1 216 ? 19.120 7.111 0.622 1.00 96.69 216 GLY A CA 1
ATOM 1573 C C . GLY A 1 216 ? 18.477 8.101 -0.344 1.00 96.69 216 GLY A C 1
ATOM 1574 O O . GLY A 1 216 ? 19.185 8.765 -1.097 1.00 96.69 216 GLY A O 1
ATOM 1575 N N . VAL A 1 217 ? 17.151 8.246 -0.321 1.00 98.44 217 VAL A N 1
ATOM 1576 C CA . VAL A 1 217 ? 16.415 9.042 -1.318 1.00 98.44 217 VAL A CA 1
ATOM 1577 C C . VAL A 1 217 ? 15.230 9.797 -0.722 1.00 98.44 217 VAL A C 1
ATOM 1579 O O . VAL A 1 217 ? 14.481 9.283 0.110 1.00 98.44 217 VAL A O 1
ATOM 1582 N N . ASN A 1 218 ? 15.023 11.009 -1.229 1.00 98.44 218 ASN A N 1
ATOM 1583 C CA . ASN A 1 218 ? 13.788 11.760 -1.078 1.00 98.44 218 ASN A CA 1
ATOM 1584 C C . ASN A 1 218 ? 12.943 11.608 -2.348 1.00 98.44 218 ASN A C 1
ATOM 1586 O O . ASN A 1 218 ? 13.378 11.967 -3.442 1.00 98.44 218 ASN A O 1
ATOM 1590 N N . ILE A 1 219 ? 11.731 11.082 -2.199 1.00 98.56 219 ILE A N 1
ATOM 1591 C CA . ILE A 1 219 ? 10.767 10.861 -3.277 1.00 98.56 219 ILE A CA 1
ATOM 1592 C C . ILE A 1 219 ? 9.719 11.967 -3.204 1.00 98.56 219 ILE A C 1
ATOM 1594 O O . ILE A 1 219 ? 8.817 11.929 -2.369 1.00 98.56 219 ILE A O 1
ATOM 1598 N N . THR A 1 220 ? 9.836 12.961 -4.074 1.00 98.19 220 THR A N 1
ATOM 1599 C CA . THR A 1 220 ? 8.885 14.068 -4.165 1.00 98.19 220 THR A CA 1
ATOM 1600 C C . THR A 1 220 ? 7.655 13.642 -4.950 1.00 98.19 220 THR A C 1
ATOM 1602 O O . THR A 1 220 ? 7.744 13.234 -6.110 1.00 98.19 220 THR A O 1
ATOM 1605 N N . ILE A 1 221 ? 6.496 13.776 -4.314 1.00 98.00 221 ILE A N 1
ATOM 1606 C CA . ILE A 1 221 ? 5.194 13.386 -4.839 1.00 98.00 221 ILE A CA 1
ATOM 1607 C C . ILE A 1 221 ? 4.379 14.655 -5.083 1.00 98.00 221 ILE A C 1
ATOM 1609 O O . ILE A 1 221 ? 3.983 15.347 -4.142 1.00 98.00 221 ILE A O 1
ATOM 1613 N N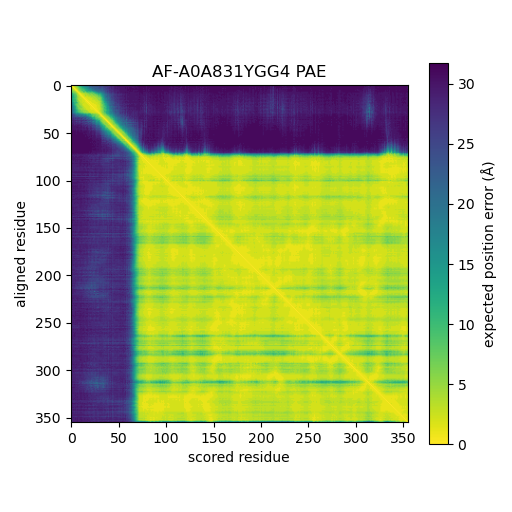 . SER A 1 222 ? 4.136 14.958 -6.359 1.00 95.12 222 SER A N 1
ATOM 1614 C CA . SER A 1 222 ? 3.277 16.070 -6.779 1.00 95.12 222 SER A CA 1
ATOM 1615 C C . SER A 1 222 ? 1.863 15.948 -6.196 1.00 95.12 222 SER A C 1
ATOM 1617 O O . SER A 1 222 ? 1.340 14.842 -6.040 1.00 95.12 222 SER A O 1
ATOM 1619 N N . THR A 1 223 ? 1.214 17.087 -5.920 1.00 93.25 223 THR A N 1
ATOM 1620 C CA . THR A 1 223 ? -0.160 17.142 -5.375 1.00 93.25 223 THR A CA 1
ATOM 1621 C C . THR A 1 223 ? -1.169 16.390 -6.249 1.00 93.25 223 THR A C 1
ATOM 1623 O O . THR A 1 223 ? -2.119 15.802 -5.740 1.00 93.25 223 THR A O 1
ATOM 1626 N N . ALA A 1 224 ? -0.944 16.379 -7.563 1.00 93.06 224 ALA A N 1
ATOM 1627 C CA . ALA A 1 224 ? -1.656 15.542 -8.512 1.00 93.06 224 ALA A CA 1
ATOM 1628 C C . ALA A 1 224 ? -0.640 14.807 -9.390 1.00 93.06 224 ALA A C 1
ATOM 1630 O O . ALA A 1 224 ? 0.307 15.419 -9.885 1.00 93.06 224 ALA A O 1
ATOM 1631 N N . LEU A 1 225 ? -0.839 13.500 -9.565 1.00 95.81 225 LEU A N 1
ATOM 1632 C CA . LEU A 1 225 ? -0.065 12.695 -10.503 1.00 95.81 225 LEU A CA 1
ATOM 1633 C C . LEU A 1 225 ? -0.831 12.588 -11.817 1.00 95.81 225 LEU A C 1
ATOM 1635 O O . LEU A 1 225 ? -2.046 12.381 -11.815 1.00 95.81 225 LEU A O 1
ATOM 1639 N N . THR A 1 226 ? -0.106 12.671 -12.926 1.00 96.31 226 THR A N 1
ATOM 1640 C CA . THR A 1 226 ? -0.678 12.532 -14.267 1.00 96.31 226 THR A CA 1
ATOM 1641 C C . THR A 1 226 ? -0.547 11.078 -14.725 1.00 96.31 226 THR A C 1
ATOM 1643 O O . THR A 1 226 ? 0.578 10.577 -14.800 1.00 96.31 226 THR A O 1
ATOM 1646 N N . PRO A 1 227 ? -1.654 10.373 -15.033 1.00 96.56 227 PRO A N 1
ATOM 1647 C CA . PRO A 1 227 ? -1.587 9.070 -15.686 1.00 96.56 227 PRO A CA 1
ATOM 1648 C C . PRO A 1 227 ? -0.837 9.154 -17.018 1.00 96.56 227 PRO A C 1
ATOM 1650 O O . PRO A 1 227 ? -0.891 10.163 -17.717 1.00 96.56 227 PRO A O 1
ATOM 1653 N N . THR A 1 228 ? -0.157 8.077 -17.389 1.00 97.38 228 THR A N 1
ATOM 1654 C CA . THR A 1 228 ? 0.581 7.965 -18.652 1.00 97.38 228 THR A CA 1
ATOM 1655 C C . THR A 1 228 ? 0.158 6.702 -19.393 1.00 97.38 228 THR A C 1
ATOM 1657 O O . THR A 1 228 ? -0.568 5.868 -18.855 1.00 97.38 228 THR A O 1
ATOM 1660 N N . GLU A 1 229 ? 0.656 6.515 -20.615 1.00 95.69 229 GLU A N 1
ATOM 1661 C CA . GLU A 1 229 ? 0.448 5.273 -21.372 1.00 95.69 229 GLU A CA 1
ATOM 1662 C C . GLU A 1 229 ? 0.914 4.025 -20.594 1.00 95.69 229 GLU A C 1
ATOM 1664 O O . GLU A 1 229 ? 0.283 2.973 -20.659 1.00 95.69 229 GLU A O 1
ATOM 1669 N N . LYS A 1 230 ? 1.996 4.153 -19.813 1.00 97.19 230 LYS A N 1
ATOM 1670 C CA . LYS A 1 230 ? 2.616 3.046 -19.067 1.00 97.19 230 LYS A CA 1
ATOM 1671 C C . LYS A 1 230 ? 2.261 3.011 -17.584 1.00 97.19 230 LYS A C 1
ATOM 1673 O O . LYS A 1 230 ? 2.546 2.010 -16.936 1.00 97.19 230 LYS A O 1
ATOM 1678 N N . VAL A 1 231 ? 1.645 4.055 -17.032 1.00 98.00 231 VAL A N 1
ATOM 1679 C CA . VAL A 1 231 ? 1.292 4.113 -15.607 1.00 98.00 231 VAL A CA 1
ATOM 1680 C C . VAL A 1 231 ? -0.118 4.659 -15.424 1.00 98.00 231 VAL A C 1
ATOM 1682 O O . VAL A 1 231 ? -0.375 5.840 -15.647 1.00 98.00 231 VAL A O 1
ATOM 1685 N N . GLN A 1 232 ? -1.015 3.804 -14.948 1.00 98.19 232 GLN A N 1
ATOM 1686 C CA . GLN A 1 232 ? -2.368 4.167 -14.542 1.00 98.19 232 GLN A CA 1
ATOM 1687 C C . GLN A 1 232 ? -2.374 4.531 -13.054 1.00 98.19 232 GLN A C 1
ATOM 1689 O O . GLN A 1 232 ? -1.929 3.739 -12.222 1.00 98.19 232 GLN A O 1
ATOM 1694 N N . ILE A 1 233 ? -2.888 5.712 -12.705 1.00 98.00 233 ILE A N 1
ATOM 1695 C CA . ILE A 1 233 ? -3.005 6.161 -11.309 1.00 98.00 233 ILE A CA 1
ATOM 1696 C C . ILE A 1 233 ? -4.417 5.869 -10.805 1.00 98.00 233 ILE A C 1
ATOM 1698 O O . ILE A 1 233 ? -5.397 6.339 -11.379 1.00 98.00 233 ILE A O 1
ATOM 1702 N N . ALA A 1 234 ? -4.528 5.118 -9.713 1.00 97.56 234 ALA A N 1
ATOM 1703 C CA . ALA A 1 234 ? -5.805 4.739 -9.115 1.00 97.56 234 ALA A CA 1
ATOM 1704 C C . ALA A 1 234 ? -5.901 5.220 -7.663 1.00 97.56 234 ALA A C 1
ATOM 1706 O O . ALA A 1 234 ? -4.895 5.348 -6.982 1.00 97.56 234 ALA A O 1
ATOM 1707 N N . ALA A 1 235 ? -7.103 5.471 -7.140 1.00 96.06 235 ALA A N 1
ATOM 1708 C CA . ALA A 1 235 ? -7.257 6.127 -5.835 1.00 96.06 235 ALA A CA 1
ATOM 1709 C C . ALA A 1 235 ? -6.665 5.352 -4.635 1.00 96.06 235 ALA A C 1
ATOM 1711 O O . ALA A 1 235 ? -6.286 5.961 -3.637 1.00 96.06 235 ALA A O 1
ATOM 1712 N N . ASN A 1 236 ? -6.626 4.019 -4.702 1.00 97.50 236 ASN A N 1
ATOM 1713 C CA . ASN A 1 236 ? -6.082 3.125 -3.680 1.00 97.50 236 ASN A CA 1
ATOM 1714 C C . ASN A 1 236 ? -5.800 1.735 -4.291 1.00 97.50 236 ASN A C 1
ATOM 1716 O O . ASN A 1 236 ? -6.016 1.525 -5.483 1.00 97.50 236 ASN A O 1
ATOM 1720 N N . LEU A 1 237 ? -5.357 0.775 -3.472 1.00 98.00 237 LEU A N 1
ATOM 1721 C CA . LEU A 1 237 ? -5.011 -0.577 -3.926 1.00 98.00 237 LEU A CA 1
ATOM 1722 C C . LEU A 1 237 ? -6.201 -1.381 -4.493 1.00 98.00 237 LEU A C 1
ATOM 1724 O O . LEU A 1 237 ? -6.010 -2.140 -5.438 1.00 98.00 237 LEU A O 1
ATOM 1728 N N . ASP A 1 238 ? -7.429 -1.195 -3.995 1.00 97.56 238 ASP A N 1
ATOM 1729 C CA . ASP A 1 238 ? -8.614 -1.833 -4.598 1.00 97.56 238 ASP A CA 1
ATOM 1730 C C . ASP A 1 238 ? -8.878 -1.302 -6.014 1.00 97.56 238 ASP A C 1
ATOM 1732 O O . ASP A 1 238 ? -9.186 -2.067 -6.931 1.00 97.56 238 ASP A O 1
ATOM 1736 N N . ALA A 1 239 ? -8.711 0.007 -6.212 1.00 97.62 239 ALA A N 1
ATOM 1737 C CA . ALA A 1 239 ? -8.844 0.621 -7.525 1.00 97.62 239 ALA A CA 1
ATOM 1738 C C . ALA A 1 239 ? -7.702 0.191 -8.466 1.00 97.62 239 ALA A C 1
ATOM 1740 O O . ALA A 1 239 ? -7.968 -0.150 -9.615 1.00 97.62 239 ALA A O 1
ATOM 1741 N 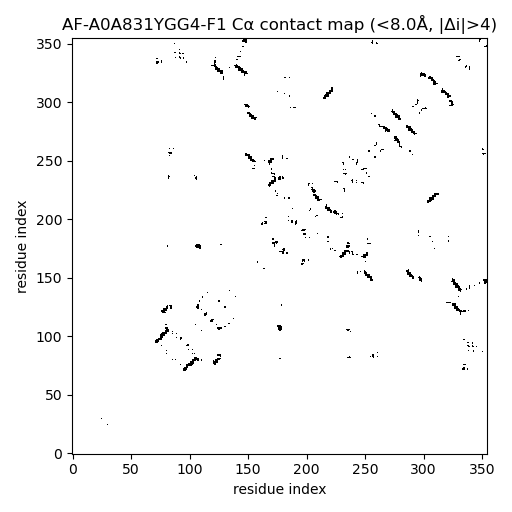N . SER A 1 240 ? -6.452 0.114 -7.986 1.00 98.12 240 SER A N 1
ATOM 1742 C CA . SER A 1 240 ? -5.326 -0.423 -8.771 1.00 98.12 240 SER A CA 1
ATOM 1743 C C . SER A 1 240 ? -5.563 -1.874 -9.189 1.00 98.12 240 SER A C 1
ATOM 1745 O O . SER A 1 240 ? -5.297 -2.241 -10.330 1.00 98.12 240 SER A O 1
ATOM 1747 N N . TRP A 1 241 ? -6.115 -2.692 -8.289 1.00 97.81 241 TRP A N 1
ATOM 1748 C CA . TRP A 1 241 ? -6.510 -4.062 -8.602 1.00 97.81 241 TRP A CA 1
ATOM 1749 C C . TRP A 1 241 ? -7.616 -4.116 -9.659 1.00 97.81 241 TRP A C 1
ATOM 1751 O O . TRP A 1 241 ? -7.555 -4.940 -10.561 1.00 97.81 241 TRP A O 1
ATOM 1761 N N . SER A 1 242 ? -8.588 -3.204 -9.611 1.00 97.44 242 SER A N 1
ATOM 1762 C CA . SER A 1 242 ? -9.658 -3.132 -10.618 1.00 97.44 242 SER A CA 1
ATOM 1763 C C . SER A 1 242 ? -9.118 -2.782 -12.014 1.00 97.44 242 SER A C 1
ATOM 1765 O O . SER A 1 242 ? -9.566 -3.346 -13.010 1.00 97.44 242 SER A O 1
ATOM 1767 N N . VAL A 1 243 ? -8.114 -1.898 -12.094 1.00 97.69 243 VAL A N 1
ATOM 1768 C CA . VAL A 1 243 ? -7.393 -1.567 -13.342 1.00 97.69 243 VAL A CA 1
ATOM 1769 C C . VAL A 1 243 ? -6.621 -2.781 -13.881 1.00 97.69 243 VAL A C 1
ATOM 1771 O O . VAL A 1 243 ? -6.586 -3.007 -15.091 1.00 97.69 243 VAL A O 1
ATOM 1774 N N . LEU A 1 244 ? -6.036 -3.594 -12.994 1.00 97.69 244 LEU A N 1
ATOM 1775 C CA . LEU A 1 244 ? -5.418 -4.871 -13.359 1.00 97.69 244 LEU A CA 1
ATOM 1776 C C . LEU A 1 244 ? -6.469 -5.880 -13.856 1.00 97.69 244 LEU A C 1
ATOM 1778 O O . LEU A 1 244 ? -6.284 -6.507 -14.893 1.00 97.69 244 LEU A O 1
ATOM 1782 N N . GLU A 1 245 ? -7.588 -6.043 -13.146 1.00 96.19 245 GLU A N 1
ATOM 1783 C CA . GLU A 1 245 ? -8.647 -6.995 -13.507 1.00 96.19 245 GLU A CA 1
ATOM 1784 C C . GLU A 1 245 ? -9.296 -6.662 -14.854 1.00 96.19 245 GLU A C 1
ATOM 1786 O O . GLU A 1 245 ? -9.573 -7.579 -15.630 1.00 96.19 245 GLU A O 1
ATOM 1791 N N . SER A 1 246 ? -9.505 -5.378 -15.156 1.00 95.38 246 SER A N 1
ATOM 1792 C CA . SER A 1 246 ? -10.053 -4.932 -16.444 1.00 95.38 246 SER A CA 1
ATOM 1793 C C . SER A 1 246 ? -9.064 -5.077 -17.601 1.00 95.38 246 SER A C 1
ATOM 1795 O O . SER A 1 246 ? -9.470 -5.094 -18.762 1.00 95.38 246 SER A O 1
ATOM 1797 N N . GLY A 1 247 ? -7.771 -5.207 -17.298 1.00 95.31 247 GLY A N 1
ATOM 1798 C CA . GLY A 1 247 ? -6.712 -5.275 -18.291 1.00 95.31 247 GLY A CA 1
ATOM 1799 C C . GLY A 1 247 ? -6.204 -3.933 -18.793 1.00 95.31 247 GLY A C 1
ATOM 1800 O O . GLY A 1 247 ? -5.404 -3.919 -19.723 1.00 95.31 247 GLY A O 1
ATOM 1801 N N . ALA A 1 248 ? -6.628 -2.831 -18.173 1.00 96.12 248 ALA A N 1
ATOM 1802 C CA . ALA A 1 248 ? -6.076 -1.504 -18.432 1.00 96.12 248 ALA A CA 1
ATOM 1803 C C . ALA A 1 248 ? -4.626 -1.355 -17.923 1.00 96.12 248 ALA A C 1
ATOM 1805 O O . ALA A 1 248 ? -3.909 -0.456 -18.358 1.00 96.12 248 ALA A O 1
ATOM 1806 N N . ALA A 1 249 ? -4.177 -2.247 -17.034 1.00 97.75 249 ALA A N 1
ATOM 1807 C CA . ALA A 1 249 ? -2.770 -2.456 -16.712 1.00 97.75 249 ALA A CA 1
ATOM 1808 C C . ALA A 1 249 ? -2.401 -3.945 -16.796 1.00 97.75 249 ALA A C 1
ATOM 1810 O O . ALA A 1 249 ? -3.232 -4.829 -16.571 1.00 97.75 249 ALA A O 1
ATOM 1811 N N . ASP A 1 250 ? -1.131 -4.216 -17.088 1.00 98.19 250 ASP A N 1
ATOM 1812 C CA . ASP A 1 250 ? -0.569 -5.566 -17.111 1.00 98.19 250 ASP A CA 1
ATOM 1813 C C . ASP A 1 250 ? -0.187 -6.044 -15.711 1.00 98.19 250 ASP A C 1
ATOM 1815 O O . ASP A 1 250 ? -0.328 -7.235 -15.418 1.00 98.19 250 ASP A O 1
ATOM 1819 N N . CYS A 1 251 ? 0.303 -5.126 -14.868 1.00 98.50 251 CYS A N 1
ATOM 1820 C CA . CYS A 1 251 ? 0.774 -5.415 -13.519 1.00 98.50 251 CYS A CA 1
ATOM 1821 C C . CYS A 1 251 ? 0.357 -4.344 -12.501 1.00 98.50 251 CYS A C 1
ATOM 1823 O O . CYS A 1 251 ? 0.130 -3.188 -12.850 1.00 98.50 251 CYS A O 1
ATOM 1825 N N . ALA A 1 252 ? 0.297 -4.712 -11.222 1.00 98.12 252 ALA A N 1
ATOM 1826 C CA . ALA A 1 252 ? 0.036 -3.809 -10.104 1.00 98.12 252 ALA A CA 1
ATOM 1827 C C . ALA A 1 252 ? 0.918 -4.163 -8.902 1.00 98.12 252 ALA A C 1
ATOM 1829 O O . ALA A 1 252 ? 1.108 -5.338 -8.587 1.00 98.12 252 ALA A O 1
ATOM 1830 N N . PHE A 1 253 ? 1.415 -3.152 -8.191 1.00 96.69 253 PHE A N 1
ATOM 1831 C CA . PHE A 1 253 ? 2.064 -3.369 -6.897 1.00 96.69 253 PHE A CA 1
ATOM 1832 C C . PHE A 1 253 ? 1.014 -3.709 -5.839 1.00 96.69 253 PHE A C 1
ATOM 1834 O O . PHE A 1 253 ? 0.011 -3.007 -5.703 1.00 96.69 253 PHE A O 1
ATOM 1841 N N . ALA A 1 254 ? 1.246 -4.773 -5.074 1.00 97.56 254 ALA A N 1
ATOM 1842 C CA . ALA A 1 254 ? 0.306 -5.252 -4.068 1.00 97.56 254 ALA A CA 1
ATOM 1843 C C . ALA A 1 254 ? 1.024 -5.913 -2.890 1.00 97.56 254 ALA A C 1
ATOM 1845 O O . ALA A 1 254 ? 2.169 -6.348 -2.991 1.00 97.56 254 ALA A O 1
ATOM 1846 N N . TYR A 1 255 ? 0.332 -6.003 -1.759 1.00 97.81 255 TYR A N 1
ATOM 1847 C CA . TYR A 1 255 ? 0.847 -6.679 -0.571 1.00 97.81 255 TYR A CA 1
ATOM 1848 C C . TYR A 1 255 ? 0.372 -8.122 -0.493 1.00 97.81 255 TYR A C 1
ATOM 1850 O O . TYR A 1 255 ? -0.747 -8.425 -0.906 1.00 97.81 255 TYR A O 1
ATOM 1858 N N . PHE A 1 256 ? 1.177 -8.988 0.118 1.00 96.44 256 PHE A N 1
ATOM 1859 C CA . PHE A 1 256 ? 0.851 -10.409 0.253 1.00 96.44 256 PHE A CA 1
ATOM 1860 C C . PHE A 1 256 ? -0.528 -10.678 0.897 1.00 96.44 256 PHE A C 1
ATOM 1862 O O . PHE A 1 256 ? -1.333 -11.367 0.264 1.00 96.44 256 PHE A O 1
ATOM 1869 N N . PRO A 1 257 ? -0.903 -10.045 2.033 1.00 96.81 257 PRO A N 1
ATOM 1870 C CA . PRO A 1 257 ? -2.248 -10.182 2.601 1.00 96.81 257 PRO A CA 1
ATOM 1871 C C . PRO A 1 257 ? -3.384 -9.793 1.650 1.00 96.81 257 PRO A C 1
ATOM 1873 O O . PRO A 1 257 ? -4.440 -10.425 1.628 1.00 96.81 257 PRO A O 1
ATOM 1876 N N . PHE A 1 258 ? -3.176 -8.750 0.838 1.00 97.81 258 PHE A N 1
ATOM 1877 C CA . PHE A 1 258 ? -4.183 -8.286 -0.114 1.00 97.81 258 PHE A CA 1
ATOM 1878 C C . PHE A 1 258 ? -4.401 -9.319 -1.221 1.00 97.81 258 PHE A C 1
ATOM 1880 O O . PHE A 1 258 ? -5.540 -9.616 -1.574 1.00 97.81 258 PHE A O 1
ATOM 1887 N N . VAL A 1 259 ? -3.319 -9.903 -1.737 1.00 97.25 259 VAL A N 1
ATOM 1888 C CA . VAL A 1 259 ? -3.397 -10.913 -2.797 1.00 97.25 259 VAL A CA 1
ATOM 1889 C C . VAL A 1 259 ? -4.047 -12.198 -2.285 1.00 97.25 259 VAL A C 1
ATOM 1891 O O . VAL A 1 259 ? -4.933 -12.713 -2.961 1.00 97.25 259 VAL A O 1
ATOM 1894 N N . ILE A 1 260 ? -3.721 -12.655 -1.068 1.00 94.69 260 ILE A N 1
ATOM 1895 C CA . ILE A 1 260 ? -4.436 -13.770 -0.414 1.00 94.69 260 ILE A CA 1
ATOM 1896 C C . ILE A 1 260 ? -5.931 -13.455 -0.287 1.00 94.69 260 ILE A C 1
ATOM 1898 O O . ILE A 1 260 ? -6.785 -14.300 -0.555 1.00 94.69 260 ILE A O 1
ATOM 1902 N N . ALA A 1 261 ? -6.283 -12.227 0.103 1.00 94.69 261 ALA A N 1
ATOM 1903 C CA . ALA A 1 261 ? -7.680 -11.833 0.232 1.00 94.69 261 ALA A CA 1
ATOM 1904 C C . ALA A 1 261 ? -8.434 -11.833 -1.111 1.00 94.69 261 ALA A C 1
ATOM 1906 O O . ALA A 1 261 ? -9.629 -12.129 -1.115 1.00 94.69 261 ALA A O 1
ATOM 1907 N N . LYS A 1 262 ? -7.761 -11.514 -2.226 1.00 95.12 262 LYS A N 1
ATOM 1908 C CA . LYS A 1 262 ? -8.361 -11.449 -3.570 1.00 95.12 262 LYS A CA 1
ATOM 1909 C C . LYS A 1 262 ? -8.409 -12.791 -4.293 1.00 95.12 262 LYS A C 1
ATOM 1911 O O . LYS A 1 262 ? -9.420 -13.081 -4.922 1.00 95.12 262 LYS A O 1
ATOM 1916 N N . LEU A 1 263 ? -7.329 -13.566 -4.238 1.00 93.50 263 LEU A N 1
ATOM 1917 C CA . LEU A 1 263 ? -7.156 -14.790 -5.028 1.00 93.50 263 LEU A CA 1
ATOM 1918 C C . LEU A 1 263 ? -7.387 -16.069 -4.213 1.00 93.50 263 LEU A C 1
ATOM 1920 O O . LEU A 1 263 ? -7.532 -17.142 -4.787 1.00 93.50 263 LEU A O 1
ATOM 1924 N N . GLY A 1 264 ? -7.445 -15.976 -2.882 1.00 88.81 264 GLY A N 1
ATOM 1925 C CA . GLY A 1 264 ? -7.568 -17.146 -2.022 1.00 88.81 264 GLY A CA 1
ATOM 1926 C C . GLY A 1 264 ? -6.274 -17.955 -2.004 1.00 88.81 264 GLY A C 1
ATOM 1927 O O . GLY A 1 264 ? -5.251 -17.471 -1.520 1.00 88.81 264 GLY A O 1
ATOM 1928 N N . LEU A 1 265 ? -6.336 -19.197 -2.485 1.00 85.69 265 LEU A N 1
ATOM 1929 C CA . LEU A 1 265 ? -5.198 -20.111 -2.468 1.00 85.69 265 LEU A CA 1
ATOM 1930 C C . LEU A 1 265 ? -4.191 -19.733 -3.562 1.00 85.69 265 LEU A C 1
ATOM 1932 O O . LEU A 1 265 ? -4.550 -19.566 -4.726 1.00 85.69 265 LEU A O 1
ATOM 1936 N N . LEU A 1 266 ? -2.929 -19.600 -3.163 1.00 94.00 266 LEU A N 1
ATOM 1937 C CA . LEU A 1 266 ? -1.809 -19.289 -4.043 1.00 94.00 266 LEU A CA 1
ATOM 1938 C C . LEU A 1 266 ? -0.913 -20.520 -4.174 1.00 94.00 266 LEU A C 1
ATOM 1940 O O . LEU A 1 266 ? -0.422 -21.043 -3.176 1.00 94.00 266 LEU A O 1
ATOM 1944 N N . GLU A 1 267 ? -0.679 -20.964 -5.402 1.00 95.81 267 GLU A N 1
ATOM 1945 C CA . GLU A 1 267 ? 0.250 -22.046 -5.719 1.00 95.81 267 GLU A CA 1
ATOM 1946 C C . GLU A 1 267 ? 1.655 -21.465 -5.887 1.00 95.81 267 GLU A C 1
ATOM 1948 O O . GLU A 1 267 ? 1.868 -20.594 -6.728 1.00 95.81 267 GLU A O 1
ATOM 1953 N N . LYS A 1 268 ? 2.634 -21.923 -5.101 1.00 97.00 268 LYS A N 1
ATOM 1954 C CA . LYS A 1 268 ? 4.034 -21.532 -5.305 1.00 97.00 268 LYS A CA 1
ATOM 1955 C C . LYS A 1 268 ? 4.573 -22.249 -6.543 1.00 97.00 268 LYS A C 1
ATOM 1957 O O . LYS A 1 268 ? 4.693 -23.468 -6.533 1.00 97.00 268 LYS A O 1
ATOM 1962 N N . ILE A 1 269 ? 4.946 -21.487 -7.568 1.00 97.25 269 ILE A N 1
ATOM 1963 C CA . ILE A 1 269 ? 5.421 -22.026 -8.855 1.00 97.25 269 ILE A CA 1
ATOM 1964 C C . ILE A 1 269 ? 6.915 -21.797 -9.096 1.00 97.25 269 ILE A C 1
ATOM 1966 O O . ILE A 1 269 ? 7.473 -22.316 -10.057 1.00 97.25 269 ILE A O 1
ATOM 1970 N N . GLY A 1 270 ? 7.578 -21.008 -8.249 1.00 96.50 270 GLY A N 1
ATOM 1971 C CA . GLY A 1 270 ? 9.003 -20.745 -8.398 1.00 96.50 270 GLY A CA 1
ATOM 1972 C C . GLY A 1 270 ? 9.565 -19.818 -7.333 1.00 96.50 270 GLY A C 1
ATOM 1973 O O . GLY A 1 270 ? 8.846 -19.248 -6.509 1.00 96.50 270 GLY A O 1
ATOM 1974 N N . GLU A 1 271 ? 10.883 -19.674 -7.350 1.00 96.44 271 GLU A N 1
ATOM 1975 C CA . GLU A 1 271 ? 11.618 -18.788 -6.459 1.00 96.44 271 GLU A CA 1
ATOM 1976 C C . GLU A 1 271 ? 12.936 -18.369 -7.113 1.00 96.44 271 GLU A C 1
ATOM 1978 O O . GLU A 1 271 ? 13.582 -19.167 -7.787 1.00 96.44 271 GLU A O 1
ATOM 1983 N N . THR A 1 272 ? 13.321 -17.115 -6.906 1.00 94.56 272 THR A N 1
ATOM 1984 C CA . THR A 1 272 ? 14.624 -16.555 -7.276 1.00 94.56 272 THR A CA 1
ATOM 1985 C C . THR A 1 272 ? 15.230 -15.849 -6.060 1.00 94.56 272 THR A C 1
ATOM 1987 O O . THR A 1 272 ? 14.633 -15.821 -4.976 1.00 94.56 272 THR A O 1
ATOM 1990 N N . ASP A 1 273 ? 16.400 -15.235 -6.218 1.00 92.69 273 ASP A N 1
ATOM 1991 C CA . ASP A 1 273 ? 16.970 -14.371 -5.177 1.00 92.69 273 ASP A CA 1
ATOM 1992 C C . ASP A 1 273 ? 16.131 -13.105 -4.948 1.00 92.69 273 ASP A C 1
ATOM 1994 O O . ASP A 1 273 ? 16.028 -12.626 -3.818 1.00 92.69 273 ASP A O 1
ATOM 1998 N N . LEU A 1 274 ? 15.462 -12.607 -5.996 1.00 94.06 274 LEU A N 1
ATOM 1999 C CA . LEU A 1 274 ? 14.634 -11.404 -5.934 1.00 94.06 274 LEU A CA 1
ATOM 2000 C C . LEU A 1 274 ? 13.241 -11.671 -5.359 1.00 94.06 274 LEU A C 1
ATOM 2002 O O . LEU A 1 274 ? 12.738 -10.852 -4.589 1.00 94.06 274 LEU A O 1
ATOM 2006 N N . TRP A 1 275 ? 12.592 -12.774 -5.745 1.00 95.88 275 TRP A N 1
ATOM 2007 C CA . TRP A 1 275 ? 11.185 -12.998 -5.413 1.00 95.88 275 TRP A CA 1
ATOM 2008 C C . TRP A 1 275 ? 10.781 -14.460 -5.244 1.00 95.88 275 TRP A C 1
ATOM 2010 O O . TRP A 1 275 ? 11.336 -15.372 -5.853 1.00 95.88 275 TRP A O 1
ATOM 2020 N N . THR A 1 276 ? 9.735 -14.668 -4.449 1.00 97.06 276 THR A N 1
ATOM 2021 C CA . THR A 1 276 ? 8.941 -15.899 -4.465 1.00 97.06 276 THR A CA 1
ATOM 2022 C C . THR A 1 276 ? 7.762 -15.719 -5.415 1.00 97.06 276 THR A C 1
ATOM 2024 O O . THR A 1 276 ? 7.055 -14.710 -5.347 1.00 97.06 276 THR A O 1
ATOM 2027 N N . ILE A 1 277 ? 7.554 -16.695 -6.299 1.00 97.81 277 ILE A N 1
ATOM 2028 C CA . ILE A 1 277 ? 6.591 -16.615 -7.396 1.00 97.81 277 ILE A CA 1
ATOM 2029 C C . ILE A 1 277 ? 5.403 -17.518 -7.093 1.00 97.81 277 ILE A C 1
ATOM 2031 O O . ILE A 1 277 ? 5.559 -18.714 -6.831 1.00 97.81 277 ILE A O 1
ATOM 2035 N N . TYR A 1 278 ? 4.214 -16.940 -7.186 1.00 98.00 278 TYR A N 1
ATOM 2036 C CA . TYR A 1 278 ? 2.957 -17.640 -7.002 1.00 98.00 278 TYR A CA 1
ATOM 2037 C C . TYR A 1 278 ? 2.051 -17.488 -8.213 1.00 98.00 278 TYR A C 1
ATOM 2039 O O . TYR A 1 278 ? 2.068 -16.466 -8.901 1.00 98.00 278 TYR A O 1
ATOM 2047 N N . LYS A 1 279 ? 1.203 -18.488 -8.410 1.00 97.50 279 LYS A N 1
ATOM 2048 C CA . LYS A 1 279 ? 0.069 -18.468 -9.318 1.00 97.50 279 LYS A CA 1
ATOM 2049 C C . LYS A 1 279 ? -1.218 -18.466 -8.500 1.00 97.50 279 LYS A C 1
ATOM 2051 O O . LYS A 1 279 ? -1.351 -19.209 -7.532 1.00 97.50 279 LYS A O 1
ATOM 2056 N N . GLY A 1 280 ? -2.164 -17.622 -8.883 1.00 96.00 280 GLY A N 1
ATOM 2057 C CA . GLY A 1 280 ? -3.515 -17.616 -8.333 1.00 96.00 280 GLY A CA 1
ATOM 2058 C C . GLY A 1 280 ? -4.536 -17.463 -9.449 1.00 96.00 280 GLY A C 1
ATOM 2059 O O . GLY A 1 280 ? -4.208 -16.982 -10.535 1.00 96.00 280 GLY A O 1
ATOM 2060 N N . ALA A 1 281 ? -5.776 -17.862 -9.187 1.00 92.75 281 ALA A N 1
ATOM 2061 C CA . ALA A 1 281 ? -6.856 -17.728 -10.151 1.00 92.75 281 ALA A CA 1
ATOM 2062 C C . ALA A 1 281 ? -8.109 -17.150 -9.498 1.00 92.75 281 ALA A C 1
ATOM 2064 O O . ALA A 1 281 ? -8.435 -17.461 -8.354 1.00 92.75 281 ALA A O 1
ATOM 2065 N N . LYS A 1 282 ? -8.829 -16.318 -10.246 1.00 90.75 282 LYS A N 1
ATOM 2066 C CA . LYS A 1 282 ? -10.135 -15.791 -9.852 1.00 90.75 282 LYS A CA 1
ATOM 2067 C C . LYS A 1 282 ? -11.011 -15.687 -11.090 1.00 90.75 282 LYS A C 1
ATOM 2069 O O . LYS A 1 282 ? -10.578 -15.132 -12.095 1.00 90.75 282 LYS A O 1
ATOM 2074 N N . GLU A 1 283 ? -12.225 -16.234 -11.019 1.00 88.88 283 GLU A N 1
ATOM 2075 C CA . GLU A 1 283 ? -13.218 -16.153 -12.107 1.00 88.88 283 GLU A CA 1
ATOM 2076 C C . GLU A 1 283 ? -12.655 -16.612 -13.472 1.00 88.88 283 GLU A C 1
ATOM 2078 O O . GLU A 1 283 ? -12.872 -15.983 -14.505 1.00 88.88 283 GLU A O 1
ATOM 2083 N N . GLY A 1 284 ? -11.865 -17.693 -13.472 1.00 86.75 284 GLY A N 1
ATOM 2084 C CA . GLY A 1 284 ? -11.244 -18.249 -14.682 1.00 86.75 284 GLY A CA 1
ATOM 2085 C C . GLY A 1 284 ? -10.058 -17.450 -15.239 1.00 86.75 284 GLY A C 1
ATOM 2086 O O . GLY A 1 284 ? -9.537 -17.803 -16.293 1.00 86.75 284 GLY A O 1
ATOM 2087 N N . ARG A 1 285 ? -9.611 -16.388 -14.556 1.00 92.31 285 ARG A N 1
ATOM 2088 C CA . ARG A 1 285 ? -8.431 -15.596 -14.931 1.00 92.31 285 ARG A CA 1
ATOM 2089 C C . ARG A 1 285 ? -7.250 -15.946 -14.044 1.00 92.31 285 ARG A C 1
ATOM 2091 O O . ARG A 1 285 ? -7.391 -16.010 -12.824 1.00 92.31 285 ARG A O 1
ATOM 2098 N N . GLU A 1 286 ? -6.092 -16.126 -14.664 1.00 95.44 286 GLU A N 1
ATOM 2099 C CA . GLU A 1 286 ? -4.835 -16.403 -13.973 1.00 95.44 286 GLU A CA 1
ATOM 2100 C C . GLU A 1 286 ? -4.075 -15.111 -13.655 1.00 95.44 286 GLU A C 1
ATOM 2102 O O . GLU A 1 286 ? -4.080 -14.150 -14.429 1.00 95.44 286 GLU A O 1
ATOM 2107 N N . TYR A 1 287 ? -3.406 -15.110 -12.506 1.00 97.88 287 TYR A N 1
ATOM 2108 C CA . TYR A 1 287 ? -2.552 -14.033 -12.026 1.00 97.88 287 TYR A CA 1
ATOM 2109 C C . TYR A 1 287 ? -1.244 -14.615 -11.499 1.00 97.88 287 TYR A C 1
ATOM 2111 O O . TYR A 1 287 ? -1.230 -15.657 -10.842 1.00 97.88 287 TYR A O 1
ATOM 2119 N N . TYR A 1 288 ? -0.155 -13.898 -11.745 1.00 98.25 288 TYR A N 1
ATOM 2120 C CA . TYR A 1 288 ? 1.191 -14.260 -11.324 1.00 98.25 288 TYR A CA 1
ATOM 2121 C C . TYR A 1 288 ? 1.679 -13.220 -10.326 1.00 98.25 288 TYR A C 1
ATOM 2123 O O . TYR A 1 288 ? 1.767 -12.039 -10.658 1.00 98.25 288 TYR A O 1
ATOM 2131 N N . ALA A 1 289 ? 1.950 -13.640 -9.095 1.00 98.06 289 ALA A N 1
ATOM 2132 C CA . ALA A 1 289 ? 2.371 -12.764 -8.014 1.00 98.06 289 ALA A CA 1
ATOM 2133 C C . ALA A 1 289 ? 3.845 -12.999 -7.672 1.00 98.06 289 ALA A C 1
ATOM 2135 O O . ALA A 1 289 ? 4.248 -1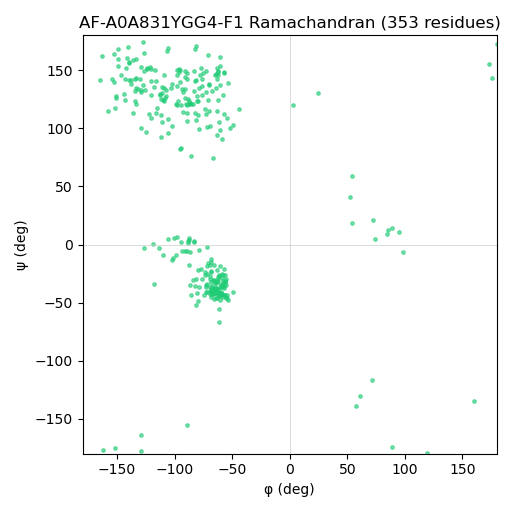4.111 -7.337 1.00 98.06 289 ALA A O 1
ATOM 2136 N N . TYR A 1 290 ? 4.631 -11.930 -7.733 1.00 97.94 290 TYR A N 1
ATOM 2137 C CA . TYR A 1 290 ? 6.071 -11.897 -7.515 1.00 97.94 290 TYR A CA 1
ATOM 2138 C C . TYR A 1 290 ? 6.342 -11.131 -6.220 1.00 97.94 290 TYR A C 1
ATOM 2140 O O . TYR A 1 290 ? 6.411 -9.899 -6.225 1.00 97.94 290 TYR A O 1
ATOM 2148 N N . PHE A 1 291 ? 6.428 -11.836 -5.091 1.00 97.38 291 PHE A N 1
ATOM 2149 C CA . PHE A 1 291 ? 6.682 -11.202 -3.794 1.00 97.38 291 PHE A CA 1
ATOM 2150 C C . PHE A 1 291 ? 8.166 -11.058 -3.552 1.00 97.38 291 PHE A C 1
ATOM 2152 O O . PHE A 1 291 ? 8.896 -12.047 -3.562 1.00 97.38 291 PHE A O 1
ATOM 2159 N N . PHE A 1 292 ? 8.589 -9.822 -3.313 1.00 96.19 292 PHE A N 1
ATOM 2160 C CA . PHE A 1 292 ? 9.984 -9.497 -3.107 1.00 96.19 292 PHE A CA 1
ATOM 2161 C C . PHE A 1 292 ? 10.556 -10.195 -1.870 1.00 96.19 292 PHE A C 1
ATOM 2163 O O . PHE A 1 292 ? 9.876 -10.362 -0.854 1.00 96.19 292 PHE A O 1
ATOM 2170 N N . LYS A 1 293 ? 11.836 -10.554 -1.957 1.00 94.00 293 LYS A N 1
ATOM 2171 C CA . LYS A 1 293 ? 12.661 -11.099 -0.878 1.00 94.00 293 LYS A CA 1
ATOM 2172 C C . LYS A 1 293 ? 13.655 -10.049 -0.381 1.00 94.00 293 LYS A C 1
ATOM 2174 O O . LYS A 1 293 ? 13.854 -9.000 -0.994 1.00 94.00 293 LYS A O 1
ATOM 2179 N N . GLY A 1 294 ? 14.266 -10.332 0.769 1.00 89.94 294 GLY A N 1
ATOM 2180 C CA . GLY A 1 294 ? 15.295 -9.476 1.356 1.00 89.94 294 GLY A CA 1
ATOM 2181 C C . GLY A 1 294 ? 14.799 -8.041 1.604 1.00 89.94 294 GLY A C 1
ATOM 2182 O O . GLY A 1 294 ? 13.658 -7.863 2.049 1.00 89.94 294 GLY A O 1
ATOM 2183 N N . PRO A 1 295 ? 15.619 -7.010 1.330 1.00 88.31 295 PRO A N 1
ATOM 2184 C CA . PRO A 1 295 ? 15.294 -5.629 1.682 1.00 88.31 295 PRO A CA 1
ATOM 2185 C C . PRO A 1 295 ? 14.129 -5.047 0.861 1.00 88.31 295 PRO A C 1
ATOM 2187 O O . PRO A 1 295 ? 13.385 -4.220 1.380 1.00 88.31 295 PRO A O 1
ATOM 2190 N N . TYR A 1 296 ? 13.891 -5.526 -0.366 1.00 87.56 296 TYR A N 1
ATOM 2191 C CA . TYR A 1 296 ? 12.780 -5.075 -1.223 1.00 87.56 296 TYR A CA 1
ATOM 2192 C C . TYR A 1 296 ? 11.402 -5.540 -0.730 1.00 87.56 296 TYR A C 1
ATOM 2194 O O . TYR A 1 296 ? 10.372 -5.017 -1.154 1.00 87.56 296 TYR A O 1
ATOM 2202 N N . SER A 1 297 ? 11.370 -6.533 0.166 1.00 88.56 297 SER A N 1
ATOM 2203 C CA . SER A 1 297 ? 10.134 -7.003 0.797 1.00 88.56 297 SER A CA 1
ATOM 2204 C C . SER A 1 297 ? 9.582 -6.008 1.820 1.00 88.56 297 SER A C 1
ATOM 2206 O O . SER A 1 297 ? 8.379 -6.023 2.080 1.00 88.56 297 SER A O 1
ATOM 2208 N N . PHE A 1 298 ? 10.458 -5.173 2.402 1.00 93.69 298 PHE A N 1
ATOM 2209 C CA . PHE A 1 298 ? 10.199 -4.293 3.547 1.00 93.69 298 PHE A CA 1
ATOM 2210 C C . PHE A 1 298 ? 9.628 -4.995 4.791 1.00 93.69 298 PHE A C 1
ATOM 2212 O O . PHE A 1 298 ? 9.098 -4.339 5.688 1.00 93.69 298 PHE A O 1
ATOM 2219 N N . VAL A 1 299 ? 9.765 -6.321 4.904 1.00 90.88 299 VAL A N 1
ATOM 2220 C CA . VAL A 1 299 ? 9.459 -7.031 6.160 1.00 90.88 299 VAL A CA 1
ATOM 2221 C C . VAL A 1 299 ? 10.366 -6.517 7.287 1.00 90.88 299 VAL A C 1
ATOM 2223 O O . VAL A 1 299 ? 9.933 -6.344 8.426 1.00 90.88 299 VAL A O 1
ATOM 2226 N N . GLN A 1 300 ? 11.617 -6.206 6.945 1.00 90.56 300 GLN A N 1
ATOM 2227 C CA . GLN A 1 300 ? 12.571 -5.495 7.793 1.00 90.56 300 GLN A CA 1
ATOM 2228 C C . GLN A 1 300 ? 12.750 -4.056 7.294 1.00 90.56 300 GLN A C 1
ATOM 2230 O O . GLN A 1 300 ? 12.290 -3.704 6.207 1.00 90.56 300 GLN A O 1
ATOM 2235 N N . TYR A 1 301 ? 13.410 -3.208 8.088 1.00 91.88 301 TYR A N 1
ATOM 2236 C CA . TYR A 1 301 ? 13.748 -1.864 7.622 1.00 91.88 301 TYR A CA 1
ATOM 2237 C C . TYR A 1 301 ? 14.655 -1.944 6.386 1.00 91.88 301 TYR A C 1
ATOM 2239 O O . TYR A 1 301 ? 15.587 -2.752 6.380 1.00 91.88 301 TYR A O 1
ATOM 2247 N N . PRO A 1 302 ? 14.414 -1.111 5.357 1.00 92.75 302 PRO A N 1
ATOM 2248 C CA . PRO A 1 302 ? 15.331 -1.028 4.232 1.00 92.75 302 PRO A CA 1
ATOM 2249 C C . PRO A 1 302 ? 16.698 -0.502 4.709 1.00 92.75 302 PRO A C 1
ATOM 2251 O O . PRO A 1 302 ? 16.755 0.271 5.672 1.00 92.75 302 PRO A O 1
ATOM 2254 N N . PRO A 1 303 ? 17.801 -0.863 4.029 1.00 93.25 303 PRO A N 1
ATOM 2255 C CA . PRO A 1 303 ? 19.149 -0.409 4.387 1.00 93.25 303 PRO A CA 1
ATOM 2256 C C . PRO A 1 303 ? 19.394 1.078 4.070 1.00 93.25 303 PRO A C 1
ATOM 2258 O O . PRO A 1 303 ? 20.465 1.600 4.366 1.00 93.25 303 PRO A O 1
ATOM 2261 N N . TYR A 1 304 ? 18.409 1.759 3.478 1.00 95.62 304 TYR A N 1
ATOM 2262 C CA . TYR A 1 304 ? 18.474 3.153 3.055 1.00 95.62 304 TYR A CA 1
ATOM 2263 C C . TYR A 1 304 ? 17.466 4.017 3.814 1.00 95.62 304 TYR A C 1
ATOM 2265 O O . TYR A 1 304 ? 16.372 3.576 4.176 1.00 95.62 304 TYR A O 1
ATOM 2273 N N . GLU A 1 305 ? 17.804 5.289 3.998 1.00 96.62 305 GLU A N 1
ATOM 2274 C CA . GLU A 1 305 ? 16.865 6.308 4.456 1.00 96.62 305 GLU A CA 1
ATOM 2275 C C . GLU A 1 305 ? 15.989 6.774 3.290 1.00 96.62 305 GLU A C 1
ATOM 2277 O O . GLU A 1 305 ? 16.406 7.577 2.457 1.00 96.62 305 GLU A O 1
ATOM 2282 N N . ILE A 1 306 ? 14.770 6.243 3.219 1.00 98.19 306 ILE A N 1
ATOM 2283 C CA . ILE A 1 306 ? 13.809 6.561 2.162 1.00 98.19 306 ILE A CA 1
ATOM 2284 C C . ILE A 1 306 ? 12.693 7.423 2.747 1.00 98.19 306 ILE A C 1
ATOM 2286 O O . ILE A 1 306 ? 12.047 7.025 3.721 1.00 98.19 306 ILE A O 1
ATOM 2290 N N . TYR A 1 307 ? 12.431 8.577 2.136 1.00 98.31 307 TYR A N 1
ATOM 2291 C CA . TYR A 1 307 ? 11.349 9.477 2.535 1.00 98.31 307 TYR A CA 1
ATOM 2292 C C . TYR A 1 307 ? 10.428 9.803 1.362 1.00 98.31 307 TYR A C 1
ATOM 2294 O O . TYR A 1 307 ? 10.881 10.182 0.287 1.00 98.31 307 TYR A O 1
ATOM 2302 N N . ALA A 1 308 ? 9.122 9.708 1.591 1.00 98.25 308 ALA A N 1
ATOM 2303 C CA . ALA A 1 308 ? 8.087 10.234 0.715 1.00 98.25 308 ALA A CA 1
ATOM 2304 C C . ALA A 1 308 ? 7.769 11.681 1.124 1.00 98.25 308 ALA A C 1
ATOM 2306 O O . ALA A 1 308 ? 7.373 11.935 2.264 1.00 98.25 308 ALA A O 1
ATOM 2307 N N . LEU A 1 309 ? 7.956 12.629 0.204 1.00 98.12 309 LEU A N 1
ATOM 2308 C CA . LEU A 1 309 ? 7.686 14.052 0.403 1.00 98.12 309 LEU A CA 1
ATOM 2309 C C . LEU A 1 309 ? 6.406 14.434 -0.345 1.00 98.12 309 LEU A C 1
ATOM 2311 O O . LEU A 1 309 ? 6.390 14.504 -1.573 1.00 98.12 309 LEU A O 1
ATOM 2315 N N . PHE A 1 310 ? 5.333 14.684 0.398 1.00 96.75 310 PHE A N 1
ATOM 2316 C CA . PHE A 1 310 ? 4.035 15.069 -0.149 1.00 96.75 310 PHE A CA 1
ATOM 2317 C C . PHE A 1 310 ? 3.983 16.578 -0.357 1.00 96.75 310 PHE A C 1
ATOM 2319 O O . PHE A 1 310 ? 4.138 17.346 0.598 1.00 96.75 310 PHE A O 1
ATOM 2326 N N . MET A 1 311 ? 3.756 17.003 -1.597 1.00 96.19 311 MET A N 1
ATOM 2327 C CA . MET A 1 311 ? 3.740 18.416 -1.966 1.00 96.19 311 MET A CA 1
ATOM 2328 C C . MET A 1 311 ? 2.345 19.035 -1.828 1.00 96.19 311 MET A C 1
ATOM 2330 O O . MET A 1 311 ? 1.335 18.428 -2.190 1.00 96.19 311 MET A O 1
ATOM 2334 N N . GLN A 1 312 ? 2.300 20.289 -1.384 1.00 91.69 312 GLN A N 1
ATOM 2335 C CA . GLN A 1 312 ? 1.142 21.178 -1.466 1.00 91.69 312 GLN A CA 1
ATOM 2336 C C . GLN A 1 312 ? 1.579 22.460 -2.181 1.00 91.69 312 GLN A C 1
ATOM 2338 O O . GLN A 1 312 ? 2.191 23.348 -1.582 1.00 91.69 312 GLN A O 1
ATOM 2343 N N . GLY A 1 313 ? 1.313 22.521 -3.488 1.00 89.00 313 GLY A N 1
ATOM 2344 C CA . GLY A 1 313 ? 1.972 23.496 -4.359 1.00 89.00 313 GLY A CA 1
ATOM 2345 C C . GLY A 1 313 ? 3.484 23.262 -4.354 1.00 89.00 313 GLY A C 1
ATOM 2346 O O . GLY A 1 313 ? 3.934 22.123 -4.461 1.00 89.00 313 GLY A O 1
ATOM 2347 N N . ASP A 1 314 ? 4.264 24.320 -4.145 1.00 88.94 314 ASP A N 1
ATOM 2348 C CA . ASP A 1 314 ? 5.733 24.250 -4.153 1.00 88.94 314 ASP A CA 1
ATOM 2349 C C . ASP A 1 314 ? 6.354 23.904 -2.788 1.00 88.94 314 ASP A C 1
ATOM 2351 O O . ASP A 1 314 ? 7.577 23.878 -2.642 1.00 88.94 314 ASP A O 1
ATOM 2355 N N . LYS A 1 315 ? 5.534 23.643 -1.761 1.00 94.12 315 LYS A N 1
ATOM 2356 C CA . LYS A 1 315 ? 6.001 23.342 -0.400 1.00 94.12 315 LYS A CA 1
ATOM 2357 C C . LYS A 1 315 ? 5.781 21.877 -0.046 1.00 94.12 315 LYS A C 1
ATOM 2359 O O . LYS A 1 315 ? 4.770 21.284 -0.415 1.00 94.12 315 LYS A O 1
ATOM 2364 N N . VAL A 1 316 ? 6.700 21.314 0.736 1.00 95.12 316 VAL A N 1
ATOM 2365 C CA . VAL A 1 316 ? 6.514 19.998 1.361 1.00 95.12 316 VAL A CA 1
ATOM 2366 C C . VAL A 1 316 ? 5.492 20.148 2.486 1.00 95.12 316 VAL A C 1
ATOM 2368 O O . VAL A 1 316 ? 5.765 20.804 3.488 1.00 95.12 316 VAL A O 1
ATOM 2371 N N . ALA A 1 317 ? 4.316 19.548 2.321 1.00 93.44 317 ALA A N 1
ATOM 2372 C CA . ALA A 1 317 ? 3.276 19.522 3.347 1.00 93.44 317 ALA A CA 1
ATOM 2373 C C . ALA A 1 317 ? 3.568 18.474 4.423 1.00 93.44 317 ALA A C 1
ATOM 2375 O O . ALA A 1 317 ? 3.283 18.682 5.601 1.00 93.44 317 ALA A O 1
ATOM 2376 N N . LYS A 1 318 ? 4.138 17.336 4.016 1.00 93.44 318 LYS A N 1
ATOM 2377 C CA . LYS A 1 318 ? 4.492 16.244 4.920 1.00 93.44 318 LYS A CA 1
ATOM 2378 C C . LYS A 1 318 ? 5.661 15.445 4.363 1.00 93.44 318 LYS A C 1
ATOM 2380 O O . LYS A 1 318 ? 5.696 15.145 3.174 1.00 93.44 318 LYS A O 1
ATOM 2385 N N . ALA A 1 319 ? 6.574 15.059 5.244 1.00 95.62 319 ALA A N 1
ATOM 2386 C CA . ALA A 1 319 ? 7.564 14.027 4.979 1.00 95.62 319 ALA A CA 1
ATOM 2387 C C . ALA A 1 319 ? 7.183 12.775 5.773 1.00 95.62 319 ALA A C 1
ATOM 2389 O O . ALA A 1 319 ? 6.855 12.868 6.956 1.00 95.62 319 ALA A O 1
ATOM 2390 N N . LEU A 1 320 ? 7.211 11.615 5.127 1.00 96.88 320 LEU A N 1
ATOM 2391 C CA . LEU A 1 320 ? 6.944 10.331 5.764 1.00 96.88 320 LEU A CA 1
ATOM 2392 C C . LEU A 1 320 ? 8.073 9.367 5.433 1.00 96.88 320 LEU A C 1
ATOM 2394 O O . LEU A 1 320 ? 8.456 9.232 4.271 1.00 96.88 320 LEU A O 1
ATOM 2398 N N . ARG A 1 321 ? 8.611 8.694 6.447 1.00 97.12 321 ARG A N 1
ATOM 2399 C CA . ARG A 1 321 ? 9.618 7.659 6.230 1.00 97.12 321 ARG A CA 1
ATOM 2400 C C . ARG A 1 321 ? 8.965 6.449 5.568 1.00 97.12 321 ARG A C 1
ATOM 2402 O O . ARG A 1 321 ? 7.885 6.031 5.967 1.00 97.12 321 ARG A O 1
ATOM 2409 N N . VAL A 1 322 ? 9.639 5.854 4.591 1.00 97.44 322 VAL A N 1
ATOM 2410 C CA . VAL A 1 322 ? 9.280 4.535 4.067 1.00 97.44 322 VAL A CA 1
ATOM 2411 C C . VAL A 1 322 ? 10.124 3.495 4.801 1.00 97.44 322 VAL A C 1
ATOM 2413 O O . VAL A 1 322 ? 11.207 3.120 4.360 1.00 97.44 322 VAL A O 1
ATOM 2416 N N . GLY A 1 323 ? 9.655 3.117 5.992 1.00 95.19 323 GLY A N 1
ATOM 2417 C CA . GLY A 1 323 ? 10.296 2.133 6.863 1.00 95.19 323 GLY A CA 1
ATOM 2418 C C . GLY A 1 323 ? 9.832 0.700 6.596 1.00 95.19 323 GLY A C 1
ATOM 2419 O O . GLY A 1 323 ? 9.364 0.368 5.507 1.00 95.19 323 GLY A O 1
ATOM 2420 N N . ARG A 1 324 ? 9.941 -0.157 7.617 1.00 94.69 324 ARG A N 1
ATOM 2421 C CA . ARG A 1 324 ? 9.386 -1.517 7.565 1.00 94.69 324 ARG A CA 1
ATOM 2422 C C . ARG A 1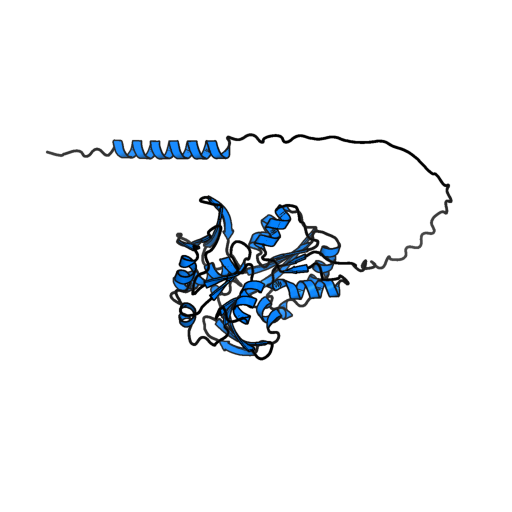 324 ? 7.865 -1.482 7.402 1.00 94.69 324 ARG A C 1
ATOM 2424 O O . ARG A 1 324 ? 7.186 -0.599 7.930 1.00 94.69 324 ARG A O 1
ATOM 2431 N N . PHE A 1 325 ? 7.305 -2.471 6.724 1.00 96.06 325 PHE A N 1
ATOM 2432 C CA . PHE A 1 325 ? 5.868 -2.556 6.511 1.00 96.06 325 PHE A CA 1
ATOM 2433 C C . PHE A 1 325 ? 5.238 -3.321 7.656 1.00 96.06 325 PHE A C 1
ATOM 2435 O O . PHE A 1 325 ? 5.466 -4.514 7.811 1.00 96.06 325 PHE A O 1
ATOM 2442 N N . ALA A 1 326 ? 4.439 -2.616 8.451 1.00 97.00 326 ALA A N 1
ATOM 2443 C CA . ALA A 1 326 ? 3.592 -3.199 9.476 1.00 97.00 326 ALA A CA 1
ATOM 2444 C C . ALA A 1 326 ? 2.219 -2.528 9.465 1.00 97.00 326 ALA A C 1
ATOM 2446 O O . ALA A 1 326 ? 2.106 -1.317 9.249 1.00 97.00 326 ALA A O 1
ATOM 2447 N N . ALA A 1 327 ? 1.183 -3.336 9.675 1.00 98.00 327 ALA A N 1
ATOM 2448 C CA . ALA A 1 327 ? -0.198 -2.884 9.727 1.00 98.00 327 ALA A CA 1
ATOM 2449 C C . ALA A 1 327 ? -0.651 -2.695 11.173 1.00 98.00 327 ALA A C 1
ATOM 2451 O O . ALA A 1 327 ? -0.222 -3.417 12.073 1.00 98.00 327 ALA A O 1
ATOM 2452 N N . PHE A 1 328 ? -1.575 -1.766 11.382 1.00 98.50 328 PHE A N 1
ATOM 2453 C CA . PHE A 1 328 ? -2.261 -1.586 12.652 1.00 98.50 328 PHE A CA 1
ATOM 2454 C C . PHE A 1 328 ? -3.735 -1.241 12.442 1.00 98.50 328 PHE A C 1
ATOM 2456 O O . PHE A 1 328 ? -4.145 -0.759 11.383 1.00 98.50 328 PHE A O 1
ATOM 2463 N N . VAL A 1 329 ? -4.523 -1.451 13.487 1.00 98.62 329 VAL A N 1
ATOM 2464 C CA . VAL A 1 329 ? -5.868 -0.901 13.642 1.00 98.62 329 VAL A CA 1
ATOM 2465 C C . VAL A 1 329 ? -5.933 -0.040 14.895 1.00 98.62 329 VAL A C 1
ATOM 2467 O O . VAL A 1 329 ? -5.208 -0.284 15.859 1.00 98.62 329 VAL A O 1
ATOM 2470 N N . ALA A 1 330 ? -6.805 0.960 14.876 1.00 98.69 330 ALA A N 1
ATOM 2471 C CA . ALA A 1 330 ? -7.098 1.823 16.007 1.00 98.69 330 ALA A CA 1
ATOM 2472 C C . ALA A 1 330 ? -8.616 1.950 16.182 1.00 98.69 330 ALA A C 1
ATOM 2474 O O . ALA A 1 330 ? -9.332 2.163 15.200 1.00 98.69 330 ALA A O 1
ATOM 2475 N N . SER A 1 331 ? -9.103 1.810 17.412 1.00 98.56 331 SER A N 1
ATOM 2476 C CA . SER A 1 331 ? -10.513 1.999 17.761 1.00 98.56 331 SER A CA 1
ATOM 2477 C C . SER A 1 331 ? -10.761 3.394 18.330 1.00 98.56 331 SER A C 1
ATOM 2479 O O . SER A 1 331 ? -9.926 3.951 19.043 1.00 98.56 331 SER A O 1
ATOM 2481 N N . PHE A 1 332 ? -11.937 3.952 18.048 1.00 98.38 332 PHE A N 1
ATOM 2482 C CA . PHE A 1 332 ? -12.377 5.254 18.570 1.00 98.38 332 PHE A CA 1
ATOM 2483 C C . PHE A 1 332 ? -13.742 5.185 19.262 1.00 98.38 332 PHE A C 1
ATOM 2485 O O . PHE A 1 332 ? -14.194 6.166 19.848 1.00 98.38 332 PHE A O 1
ATOM 2492 N N . SER A 1 333 ? -14.378 4.016 19.260 1.00 97.75 333 SER A N 1
ATOM 2493 C CA . SER A 1 333 ? -15.620 3.745 19.977 1.00 97.75 333 SER A CA 1
ATOM 2494 C C . SER A 1 333 ? -15.595 2.351 20.596 1.00 97.75 333 SER A C 1
ATOM 2496 O O . SER A 1 333 ? -14.735 1.529 20.274 1.00 97.75 333 SER A O 1
ATOM 2498 N N . GLU A 1 334 ? -16.577 2.062 21.447 1.00 96.88 334 GLU A N 1
ATOM 2499 C CA . GLU A 1 334 ? -16.772 0.723 22.012 1.00 96.88 334 GLU A CA 1
ATOM 2500 C C . GLU A 1 334 ? -17.001 -0.329 20.920 1.00 96.88 334 GLU A C 1
ATOM 2502 O O . GLU A 1 334 ? -16.466 -1.428 21.007 1.00 96.88 334 GLU A O 1
ATOM 2507 N N . LYS A 1 335 ? -17.703 0.013 19.828 1.00 96.94 335 LYS A N 1
ATOM 2508 C CA . LYS A 1 335 ? -17.841 -0.892 18.675 1.00 96.94 335 LYS A CA 1
ATOM 2509 C C . LYS A 1 335 ? -16.481 -1.212 18.059 1.00 96.94 335 LYS A C 1
ATOM 2511 O O . LYS A 1 335 ? -16.210 -2.368 17.740 1.00 96.94 335 LYS A O 1
ATOM 2516 N N . GLY A 1 336 ? -15.625 -0.200 17.910 1.00 97.88 336 GLY A N 1
ATOM 2517 C CA . GLY A 1 336 ? -14.252 -0.377 17.444 1.00 97.88 336 GLY A CA 1
ATOM 2518 C C . GLY A 1 336 ? -13.434 -1.284 18.363 1.00 97.88 336 GLY A C 1
ATOM 2519 O O . GLY A 1 336 ? -12.724 -2.159 17.867 1.00 97.88 336 GLY A O 1
ATOM 2520 N N . ASP A 1 337 ? -13.575 -1.120 19.682 1.00 98.31 337 ASP A N 1
ATOM 2521 C CA . ASP A 1 337 ? -12.912 -1.955 20.692 1.00 98.31 337 ASP A CA 1
ATOM 2522 C C . ASP A 1 337 ? -13.263 -3.438 20.493 1.00 98.31 337 ASP A C 1
ATOM 2524 O O . ASP A 1 337 ? -12.373 -4.286 20.448 1.00 98.31 337 ASP A O 1
ATOM 2528 N N . CYS A 1 338 ? -14.536 -3.752 20.235 1.00 97.69 338 CYS A N 1
ATOM 2529 C CA . CYS A 1 338 ? -14.969 -5.127 19.981 1.00 97.69 338 CYS A CA 1
ATOM 2530 C C . CYS A 1 338 ? -14.320 -5.741 18.735 1.00 97.69 338 CYS A C 1
ATOM 2532 O O . CYS A 1 338 ? -13.972 -6.925 18.727 1.00 97.69 338 CYS A O 1
ATOM 2534 N N . VAL A 1 339 ? -14.141 -4.947 17.673 1.00 98.19 339 VAL A N 1
ATOM 2535 C CA . VAL A 1 339 ? -13.448 -5.407 16.462 1.00 98.19 339 VAL A CA 1
ATOM 2536 C C . VAL A 1 339 ? -11.966 -5.647 16.753 1.00 98.19 339 VAL A C 1
ATOM 2538 O O . VAL A 1 339 ? -11.423 -6.668 16.331 1.00 98.19 339 VAL A O 1
ATOM 2541 N N . VAL A 1 340 ? -11.314 -4.750 17.498 1.00 98.31 340 VAL A N 1
ATOM 2542 C CA . VAL A 1 340 ? -9.910 -4.902 17.912 1.00 98.31 340 VAL A CA 1
ATOM 2543 C C . VAL A 1 340 ? -9.725 -6.150 18.782 1.00 98.31 340 VAL A C 1
ATOM 2545 O O . VAL A 1 340 ? -8.807 -6.936 18.545 1.00 98.31 340 VAL A O 1
ATOM 2548 N N . ASP A 1 341 ? -10.621 -6.401 19.732 1.00 97.94 341 ASP A N 1
ATOM 2549 C CA . ASP A 1 341 ? -10.560 -7.580 20.598 1.00 97.94 341 ASP A CA 1
ATOM 2550 C C . ASP A 1 341 ? -10.834 -8.888 19.849 1.00 97.94 341 ASP A C 1
ATOM 2552 O O . ASP A 1 341 ? -10.242 -9.923 20.171 1.00 97.94 341 ASP A O 1
ATOM 2556 N N . ALA A 1 342 ? -11.678 -8.858 18.816 1.00 97.50 342 ALA A N 1
ATOM 2557 C CA . ALA A 1 342 ? -11.831 -9.982 17.900 1.00 97.50 342 ALA A CA 1
ATOM 2558 C C . ALA A 1 342 ? -10.563 -10.201 17.053 1.00 97.50 342 ALA A C 1
ATOM 2560 O O . ALA A 1 342 ? -10.141 -11.345 16.887 1.00 97.50 342 ALA A O 1
ATOM 2561 N N . LEU A 1 343 ? -9.912 -9.133 16.569 1.00 97.75 343 LEU A N 1
ATOM 2562 C CA . LEU A 1 343 ? -8.656 -9.219 15.808 1.00 97.75 343 LEU A CA 1
ATOM 2563 C C . LEU A 1 343 ? -7.519 -9.846 16.622 1.00 97.75 343 LEU A C 1
ATOM 2565 O O . LEU A 1 343 ? -6.808 -10.698 16.094 1.00 97.75 343 LEU A O 1
ATOM 2569 N N . LYS A 1 344 ? -7.381 -9.498 17.908 1.00 97.25 344 LYS A N 1
ATOM 2570 C CA . LYS A 1 344 ? -6.366 -10.083 18.810 1.00 97.25 344 LYS A CA 1
ATOM 2571 C C . LYS A 1 344 ? -6.470 -11.611 18.929 1.00 97.25 344 LYS A C 1
ATOM 2573 O O . LYS A 1 344 ? -5.474 -12.268 19.219 1.00 97.25 344 LYS A O 1
ATOM 2578 N N . LYS A 1 345 ? -7.664 -12.174 18.707 1.00 96.44 345 LYS A N 1
ATOM 2579 C CA . LYS A 1 345 ? -7.960 -13.614 18.806 1.00 96.44 345 LYS A CA 1
ATOM 2580 C C . LYS A 1 345 ? -7.842 -14.354 17.469 1.00 96.44 345 LYS A C 1
ATOM 2582 O O . LYS A 1 345 ? -8.008 -15.571 17.449 1.00 96.44 345 LYS A O 1
ATOM 2587 N N . LYS A 1 346 ? -7.613 -13.653 16.353 1.00 95.38 346 LYS A N 1
ATOM 2588 C CA . LYS A 1 346 ? -7.488 -14.279 15.031 1.00 95.38 346 LYS A CA 1
ATOM 2589 C C . LYS A 1 346 ? -6.081 -14.815 14.788 1.00 95.38 346 LYS A C 1
ATOM 2591 O O . LYS A 1 346 ? -5.089 -14.227 15.218 1.00 95.38 346 LYS A O 1
ATOM 2596 N N . ASP A 1 347 ? -6.014 -15.885 14.004 1.00 95.50 347 ASP A N 1
ATOM 2597 C CA . ASP A 1 347 ? -4.778 -16.300 13.353 1.00 95.50 347 ASP A CA 1
ATOM 2598 C C . ASP A 1 347 ? -4.445 -15.315 12.224 1.00 95.50 347 ASP A C 1
ATOM 2600 O O . ASP A 1 347 ? -5.052 -15.347 11.155 1.00 95.50 347 ASP A O 1
ATOM 2604 N N . LEU A 1 348 ? -3.511 -14.399 12.484 1.00 96.12 348 LEU A N 1
ATOM 2605 C CA . LEU A 1 348 ? -3.097 -13.370 11.528 1.00 96.12 348 LEU A CA 1
ATOM 2606 C C . LEU A 1 348 ? -2.239 -13.951 10.390 1.00 96.12 348 LEU A C 1
ATOM 2608 O O . LEU A 1 348 ? -2.224 -13.385 9.295 1.00 96.12 348 LEU A O 1
ATOM 2612 N N . ALA A 1 349 ? -1.577 -15.093 10.609 1.00 95.19 349 ALA A N 1
ATOM 2613 C CA . ALA A 1 349 ? -0.753 -15.740 9.591 1.00 95.19 349 ALA A CA 1
ATOM 2614 C C . ALA A 1 349 ? -1.613 -16.278 8.439 1.00 95.19 349 ALA A C 1
ATOM 2616 O O . ALA A 1 349 ? -1.245 -16.121 7.275 1.00 95.19 349 ALA A O 1
ATOM 2617 N N . ALA A 1 350 ? -2.817 -16.781 8.738 1.00 93.69 350 ALA A N 1
ATOM 2618 C CA . ALA A 1 350 ? -3.802 -17.180 7.728 1.00 93.69 350 ALA A CA 1
ATOM 2619 C C . ALA A 1 350 ? -4.257 -16.028 6.805 1.00 93.69 350 ALA A C 1
ATOM 2621 O O . ALA A 1 350 ? -4.781 -16.271 5.718 1.00 93.69 350 ALA A O 1
ATOM 2622 N N . TYR A 1 351 ? -4.047 -14.771 7.212 1.00 94.75 351 TYR A N 1
ATOM 2623 C CA . TYR A 1 351 ? -4.310 -13.583 6.392 1.00 94.75 351 TYR A CA 1
ATOM 2624 C C . TYR A 1 351 ? -3.036 -13.011 5.756 1.00 94.75 351 TYR A C 1
ATOM 2626 O O . TYR A 1 351 ? -3.108 -11.966 5.120 1.00 94.75 351 TYR A O 1
ATOM 2634 N N . GLY A 1 352 ? -1.883 -13.670 5.899 1.00 94.12 352 GLY A N 1
ATOM 2635 C CA . GLY A 1 352 ? -0.617 -13.263 5.287 1.00 94.12 352 GLY A CA 1
ATOM 2636 C C . GLY A 1 352 ? 0.236 -12.295 6.111 1.00 94.12 352 GLY A C 1
ATOM 2637 O O . GLY A 1 352 ? 1.155 -11.696 5.551 1.00 94.12 352 GLY A O 1
ATOM 2638 N N . PHE A 1 353 ? -0.056 -12.107 7.403 1.00 95.75 353 PHE A N 1
ATOM 2639 C CA . PHE A 1 353 ? 0.772 -11.284 8.293 1.00 95.75 353 PHE A CA 1
ATOM 2640 C C . PHE A 1 353 ? 1.881 -12.100 8.970 1.00 95.75 353 PHE A C 1
ATOM 2642 O O . PHE A 1 353 ? 1.701 -13.269 9.302 1.00 95.75 353 PHE A O 1
ATOM 2649 N N . ILE A 1 354 ? 3.015 -11.448 9.215 1.00 93.00 354 ILE A N 1
ATOM 2650 C CA . ILE A 1 354 ? 4.202 -11.982 9.894 1.00 93.00 354 ILE A CA 1
ATOM 2651 C C . ILE A 1 354 ? 4.315 -11.275 11.251 1.00 93.00 354 ILE A C 1
ATOM 2653 O O . ILE A 1 354 ? 4.212 -10.049 11.300 1.00 93.00 354 ILE A O 1
ATOM 2657 N N . ARG A 1 355 ? 4.491 -12.016 12.349 1.00 78.06 355 ARG A N 1
ATOM 2658 C CA . ARG A 1 355 ? 4.633 -11.422 13.691 1.00 78.06 355 ARG A CA 1
ATOM 2659 C C . ARG A 1 355 ? 6.035 -10.908 13.972 1.00 78.06 355 ARG A C 1
ATOM 2661 O O . ARG A 1 355 ? 6.996 -11.579 13.540 1.00 78.06 355 ARG A O 1
#

Radius of gyration: 26.85 Å; Cα contacts (8 Å, |Δi|>4): 667; chains: 1; bounding box: 100×64×72 Å

Solvent-accessible surface area (backbone atoms only — not comparable to full-atom values): 19538 Å² total; per-residue (Å²): 138,87,82,87,77,89,77,62,66,67,56,55,55,53,52,51,54,52,51,53,53,52,53,55,53,50,49,72,75,72,65,76,80,85,82,84,78,84,88,84,88,86,85,87,84,88,87,86,88,84,88,84,85,87,84,89,80,85,85,81,90,69,87,67,79,73,71,80,69,70,73,72,41,68,56,71,41,37,27,37,20,14,54,59,45,43,63,64,52,46,57,13,24,48,74,34,56,26,41,57,85,50,49,40,75,34,20,37,49,44,40,51,52,41,34,77,72,66,60,68,45,27,25,38,28,29,64,48,53,80,50,44,75,66,48,56,76,70,62,50,79,45,75,49,75,64,27,22,38,36,35,25,40,37,20,63,59,85,71,93,50,67,57,52,59,61,76,40,28,31,20,37,20,31,51,88,20,9,64,66,16,49,49,46,54,52,42,27,47,52,33,36,75,71,72,60,32,70,47,44,71,62,47,40,73,23,50,38,44,79,44,80,50,100,60,34,34,40,36,38,36,48,76,67,69,47,65,51,96,50,33,44,68,22,69,13,62,60,47,13,49,50,36,36,72,74,57,80,12,45,26,25,64,46,39,49,25,34,49,42,71,70,35,53,70,68,46,79,77,49,73,58,86,59,26,46,29,29,39,30,52,52,96,93,43,60,36,32,35,39,34,33,36,74,57,63,10,19,57,48,64,42,98,44,55,35,32,42,30,38,28,56,80,98,41,76,72,44,78,43,67,59,57,45,32,25,27,34,37,33,14,63,37,73,64,14,44,42,27,52,58,35,47,74,72,50,72,46,56,86,51,43,33,41,127

pLDDT: mean 85.45, std 22.02, range [28.47, 98.81]

Foldseek 3Di:
DDDDDDPPPVVVVVVVVVVVVVVVVVCVVPPDDDDDDDDDDDDDDDDDDDDDDDDDDDDDDDPDPPPVPLPLQEEAFAEAAALLCLVLLCVLLVVSHHDHPNHDHWALLQSLVVVVVVPDTQKYKHQDPLCVVSVVVSPFPDKDWLFFFFKWKKFLDDDPFLQVLLVWQEEAEQVNIHVLRVLVLQLQQVCVVVVRYNNNVVQVQQVWDWDDDPFAIEIEHELGGDADQRYHYANHPVRRVVCRVVVVTRMYMDIPLSCCVVFPDWAFDDDDQFFTWTWGDDPRGIMIITTGDDQSGLSAFHSGFYWYFYDDVPDGPDITTPTRGIMMMTGRDPSSVSSSVSSVVDDSVSSRHDD

Secondary structure (DSSP, 8-state):
-------SHHHHHHHHHHHHHHHHHHHHHH-----PPPP-----------------------------------SBPPEEE-GGGHHHHHHHHHHTT-B-TTEEE--HHHHHHHHHTT---SEEEES-GGGHHHHHTT--SEEEEEEE--EEEEESS--SSTTHHHHS-EEEE-TTT-HHHHHHHHHHHHHHHTTS---HHHHHTTTEEEEEETTEEEEEE-SSPPP-SSEEEESSHHHHHHHHHHTS-SEEEEEHHHHHHHH-S-EEEEE-SSEEEEEEEETTEEEEEEEE-GGGG-SS--SSEEEEEEEETTEEEEEEE----EEEEEESSHHHHHHHHHHHTS-SGGGT-B-

Sequence (355 aa):
MARARPRGLVRWVAAAAVAVVLAAVLALIFGNPPLRAATSTTTPPATSASQTTTTATTPTSTTSVAATSSAKCSGDVLGYIAPTLIKITRDAARQAGLSTGAIQSIGSVEGLRRMQQGAVPDIYGSVDVELLPDIEKLKPRQIFVLGGFSLGVVCRKPLNSPDDLAARTLALADPNKAPTGYRALAAAWMLKKDGVVDVMTLFEKTGVKYVETPRGVNITISTALTPTEKVQIAANLDASWSVLESGAADCAFAYFPFVIAKLGLLEKIGETDLWTIYKGAKEGREYYAYFFKGPYSFVQYPPYEIYALFMQGDKVAKALRVGRFAAFVASFSEKGDCVVDALKKKDLAAYGFIR